Protein AF-A0A2Z7BHN0-F1 (afdb_monomer_lite)

Organism: NCBI:txid472368

Structure (mmCIF, N/CA/C/O backbone):
data_AF-A0A2Z7BHN0-F1
#
_entry.id   AF-A0A2Z7BHN0-F1
#
loop_
_atom_site.group_PDB
_atom_site.id
_atom_site.type_symbol
_atom_site.label_atom_id
_atom_site.label_alt_id
_atom_site.label_comp_id
_atom_site.label_asym_id
_atom_site.label_entity_id
_atom_site.label_seq_id
_atom_site.pdbx_PDB_ins_code
_atom_site.Cartn_x
_atom_site.Cartn_y
_atom_site.Cartn_z
_atom_site.occupancy
_atom_site.B_iso_or_equiv
_atom_site.auth_seq_id
_atom_site.auth_comp_id
_atom_site.auth_asym_id
_atom_site.auth_atom_id
_atom_site.pdbx_PDB_model_num
ATOM 1 N N . MET A 1 1 ? 2.661 36.221 4.920 1.00 38.12 1 MET A N 1
ATOM 2 C CA . MET A 1 1 ? 3.933 36.516 4.234 1.00 38.12 1 MET A CA 1
ATOM 3 C C . MET A 1 1 ? 4.057 35.543 3.078 1.00 38.12 1 MET A C 1
ATOM 5 O O . MET A 1 1 ? 3.886 34.355 3.291 1.00 38.12 1 MET A O 1
ATOM 9 N N . SER A 1 2 ? 4.201 36.115 1.887 1.00 32.19 2 SER A N 1
ATOM 10 C CA . SER A 1 2 ? 4.688 35.585 0.608 1.00 32.19 2 SER A CA 1
ATOM 11 C C . SER A 1 2 ? 4.563 34.087 0.294 1.00 32.19 2 SER A C 1
ATOM 13 O O . SER A 1 2 ? 5.306 33.252 0.796 1.00 32.19 2 SER A O 1
ATOM 15 N N . SER A 1 3 ? 3.674 33.813 -0.662 1.00 35.66 3 SER A N 1
ATOM 16 C CA . SER A 1 3 ? 3.718 32.683 -1.593 1.00 35.66 3 SER A CA 1
ATOM 17 C C . SER A 1 3 ? 4.947 32.784 -2.506 1.00 35.66 3 SER A C 1
ATOM 19 O O . SER A 1 3 ? 5.186 33.866 -3.039 1.00 35.66 3 SER A O 1
ATOM 21 N N . SER A 1 4 ? 5.652 31.676 -2.756 1.00 29.95 4 SER A N 1
ATOM 22 C CA . SER A 1 4 ? 6.150 31.355 -4.103 1.00 29.95 4 SER A CA 1
ATOM 23 C C . SER A 1 4 ? 6.567 29.885 -4.211 1.00 29.95 4 SER A C 1
ATOM 25 O O . SER A 1 4 ? 7.553 29.445 -3.626 1.00 29.95 4 SER A O 1
ATOM 27 N N . THR A 1 5 ? 5.777 29.142 -4.973 1.00 37.66 5 THR A N 1
ATOM 28 C CA . THR A 1 5 ? 6.090 27.867 -5.615 1.00 37.66 5 THR A CA 1
ATOM 29 C C . THR A 1 5 ? 6.934 28.172 -6.856 1.00 37.66 5 THR A C 1
ATOM 31 O O . THR A 1 5 ? 6.463 28.893 -7.731 1.00 37.66 5 THR A O 1
ATOM 34 N N . GLU A 1 6 ? 8.139 27.616 -6.987 1.00 28.92 6 GLU A N 1
ATOM 35 C CA . GLU A 1 6 ? 8.874 27.633 -8.262 1.00 28.92 6 GLU A CA 1
ATOM 36 C C . GLU A 1 6 ? 8.895 26.233 -8.875 1.00 28.92 6 GLU A C 1
ATOM 38 O O . GLU A 1 6 ? 9.796 25.426 -8.674 1.00 28.92 6 GLU A O 1
ATOM 43 N N . SER A 1 7 ? 7.850 25.965 -9.655 1.00 33.00 7 SER A N 1
ATOM 44 C CA . SER A 1 7 ? 7.908 25.077 -10.810 1.00 33.00 7 SER A CA 1
ATOM 45 C C . SER A 1 7 ? 8.122 25.946 -12.049 1.00 33.00 7 SER A C 1
ATOM 47 O O . SER A 1 7 ? 7.249 26.763 -12.344 1.00 33.00 7 SER A O 1
ATOM 49 N N . VAL A 1 8 ? 9.201 25.768 -12.814 1.00 29.67 8 VAL A N 1
ATOM 50 C CA . VAL A 1 8 ? 9.262 26.298 -14.187 1.00 29.67 8 VAL A CA 1
ATOM 51 C C . VAL A 1 8 ? 9.896 25.283 -15.133 1.00 29.67 8 VAL A C 1
ATOM 53 O O . VAL A 1 8 ? 10.987 24.761 -14.931 1.00 29.67 8 VAL A O 1
ATOM 56 N N . VAL A 1 9 ? 9.126 25.027 -16.181 1.00 26.11 9 VAL A N 1
ATOM 57 C CA . VAL A 1 9 ? 9.321 24.149 -17.327 1.00 26.11 9 VAL A CA 1
ATOM 58 C C . VAL A 1 9 ? 9.663 25.028 -18.550 1.00 26.11 9 VAL A C 1
ATOM 60 O O . VAL A 1 9 ? 9.076 26.097 -18.685 1.00 26.11 9 VAL A O 1
ATOM 63 N N . ARG A 1 10 ? 10.491 24.499 -19.475 1.00 25.72 10 ARG A N 1
ATOM 64 C CA . ARG A 1 10 ? 10.715 24.866 -20.911 1.00 25.72 10 ARG A CA 1
ATOM 65 C C . ARG A 1 10 ? 11.697 25.999 -21.316 1.00 25.72 10 ARG A C 1
ATOM 67 O O . ARG A 1 10 ? 11.441 27.173 -21.119 1.00 25.72 10 ARG A O 1
ATOM 74 N N . SER A 1 11 ? 12.716 25.566 -22.080 1.00 27.11 11 SER A N 1
ATOM 75 C CA . SER A 1 11 ? 12.997 25.837 -23.518 1.00 27.11 11 SER A CA 1
ATOM 76 C C . SER A 1 11 ? 13.316 27.252 -24.056 1.00 27.11 11 SER A C 1
ATOM 78 O O . SER A 1 11 ? 12.442 28.103 -24.129 1.00 27.11 11 SER A O 1
ATOM 80 N N . VAL A 1 12 ? 14.525 27.343 -24.648 1.00 29.75 12 VAL A N 1
ATOM 81 C CA . VAL A 1 12 ? 14.964 28.046 -25.888 1.00 29.75 12 VAL A CA 1
ATOM 82 C C . VAL A 1 12 ? 14.657 29.544 -26.044 1.00 29.75 12 VAL A C 1
ATOM 84 O O . VAL A 1 12 ? 13.522 29.915 -26.303 1.00 29.75 12 VAL A O 1
ATOM 87 N N . ALA A 1 13 ? 15.715 30.369 -26.108 1.00 25.83 13 ALA A N 1
ATOM 88 C CA . ALA A 1 13 ? 16.051 31.188 -27.289 1.00 25.83 13 ALA A CA 1
ATOM 89 C C . ALA A 1 13 ? 17.319 32.042 -27.064 1.00 25.83 13 ALA A C 1
ATOM 91 O O . ALA A 1 13 ? 17.380 32.879 -26.172 1.00 25.83 13 ALA A O 1
ATOM 92 N N . ASN A 1 14 ? 18.314 31.794 -27.918 1.00 32.06 14 ASN A N 1
ATOM 93 C CA . ASN A 1 14 ? 19.392 32.661 -28.402 1.00 32.06 14 ASN A CA 1
ATOM 94 C C . ASN A 1 14 ? 19.503 34.094 -27.845 1.00 32.06 14 ASN A C 1
ATOM 96 O O . ASN A 1 14 ? 18.678 34.950 -28.149 1.00 32.06 14 ASN A O 1
ATOM 100 N N . SER A 1 15 ? 20.648 34.397 -27.231 1.00 32.03 15 SER A N 1
ATOM 101 C CA . SER A 1 15 ? 21.276 35.717 -27.343 1.00 32.03 15 SER A CA 1
ATOM 102 C C . SER A 1 15 ? 22.759 35.616 -26.994 1.00 32.03 15 SER A C 1
ATOM 104 O O . SER A 1 15 ? 23.139 35.668 -25.829 1.00 32.03 15 SER A O 1
ATOM 106 N N . ILE A 1 16 ? 23.603 35.442 -28.012 1.00 33.47 16 ILE A N 1
ATOM 107 C CA . ILE A 1 16 ? 24.958 35.994 -27.984 1.00 33.47 16 ILE A CA 1
ATOM 108 C C . ILE A 1 16 ? 25.148 36.709 -29.314 1.00 33.47 16 ILE A C 1
ATOM 110 O O . ILE A 1 16 ? 25.445 36.116 -30.349 1.00 33.47 16 ILE A O 1
ATOM 114 N N . ASP A 1 17 ? 24.912 38.008 -29.224 1.00 29.69 17 ASP A N 1
ATOM 115 C CA . ASP A 1 17 ? 25.406 39.038 -30.111 1.00 29.69 17 ASP A CA 1
ATOM 116 C C . ASP A 1 17 ? 26.915 38.847 -30.347 1.00 29.69 17 ASP A C 1
ATOM 118 O O . ASP A 1 17 ? 27.749 38.994 -29.449 1.00 29.69 17 ASP A O 1
ATOM 122 N N . ARG A 1 18 ? 27.261 38.460 -31.572 1.00 29.59 18 ARG A N 1
ATOM 123 C CA . ARG A 1 18 ? 28.581 38.686 -32.154 1.00 29.59 18 ARG A CA 1
ATOM 124 C C . ARG A 1 18 ? 28.355 39.382 -33.481 1.00 29.59 18 ARG A C 1
ATOM 126 O O . ARG A 1 18 ? 28.145 38.736 -34.502 1.00 29.59 18 ARG A O 1
ATOM 133 N N . THR A 1 19 ? 28.314 40.708 -33.399 1.00 28.50 19 THR A N 1
ATOM 134 C CA . THR A 1 19 ? 28.872 41.651 -34.373 1.00 28.50 19 THR A CA 1
ATOM 135 C C . THR A 1 19 ? 28.949 41.123 -35.806 1.00 28.50 19 THR A C 1
ATOM 137 O O . THR A 1 19 ? 29.882 40.427 -36.207 1.00 28.50 19 THR A O 1
ATOM 140 N N . HIS A 1 20 ? 27.966 41.555 -36.593 1.00 28.97 20 HIS A N 1
ATOM 141 C CA . HIS A 1 20 ? 27.931 41.502 -38.049 1.00 28.97 20 HIS A CA 1
ATOM 142 C C . HIS A 1 20 ? 29.153 42.234 -38.646 1.00 28.97 20 HIS A C 1
ATOM 144 O O . HIS A 1 20 ? 29.091 43.392 -39.049 1.00 28.97 20 HIS A O 1
ATOM 150 N N . GLY A 1 21 ? 30.293 41.551 -38.711 1.00 28.03 21 GLY A N 1
ATOM 151 C CA . GLY A 1 21 ? 31.252 41.756 -39.783 1.00 28.03 21 GLY A CA 1
ATOM 152 C C . GLY A 1 21 ? 30.739 40.954 -40.965 1.00 28.03 21 GLY A C 1
ATOM 153 O O . GLY A 1 21 ? 30.711 39.728 -40.897 1.00 28.03 21 GLY A O 1
ATOM 154 N N . SER A 1 22 ? 30.278 41.633 -42.013 1.00 31.47 22 SER A N 1
ATOM 155 C CA . SER A 1 22 ? 29.963 41.017 -43.302 1.00 31.47 22 SER A CA 1
ATOM 156 C C . SER A 1 22 ? 31.228 40.362 -43.863 1.00 31.47 22 SER A C 1
ATOM 158 O O . SER A 1 22 ? 31.943 40.962 -44.660 1.00 31.47 22 SER A O 1
ATOM 160 N N . LEU A 1 23 ? 31.539 39.143 -43.418 1.00 31.22 23 LEU A N 1
ATOM 161 C CA . LEU A 1 23 ? 32.430 38.257 -44.140 1.00 31.22 23 LEU A CA 1
ATOM 162 C C . LEU A 1 23 ? 31.620 37.753 -45.326 1.00 31.22 23 LEU A C 1
ATOM 164 O O . LEU A 1 23 ? 30.748 36.896 -45.180 1.00 31.22 23 LEU A O 1
ATOM 168 N N . GLU A 1 24 ? 31.891 38.330 -46.493 1.00 28.44 24 GLU A N 1
ATOM 169 C CA . GLU A 1 24 ? 31.570 37.702 -47.765 1.00 28.44 24 GLU A CA 1
ATOM 170 C C . GLU A 1 24 ? 31.947 36.221 -47.675 1.00 28.44 24 GLU A C 1
ATOM 172 O O . GLU A 1 24 ? 33.125 35.861 -47.592 1.00 28.44 24 GLU A O 1
ATOM 177 N N . VAL A 1 25 ? 30.941 35.347 -47.686 1.00 28.86 25 VAL A N 1
ATOM 178 C CA . VAL A 1 25 ? 31.133 33.940 -48.017 1.00 28.86 25 VAL A CA 1
ATOM 179 C C . VAL A 1 25 ? 31.487 33.920 -49.501 1.00 28.86 25 VAL A C 1
ATOM 181 O O . VAL A 1 25 ? 30.641 33.704 -50.362 1.00 28.86 25 VAL A O 1
ATOM 184 N N . LYS A 1 26 ? 32.754 34.200 -49.818 1.00 33.78 26 LYS A N 1
ATOM 185 C CA . LYS A 1 26 ? 33.341 33.719 -51.061 1.00 33.78 26 LYS A CA 1
ATOM 186 C C . LYS A 1 26 ? 33.323 32.206 -50.951 1.00 33.78 26 LYS A C 1
ATOM 188 O O . LYS A 1 26 ? 34.063 31.648 -50.142 1.00 33.78 26 LYS A O 1
ATOM 193 N N . GLU A 1 27 ? 32.443 31.561 -51.716 1.00 33.41 27 GLU A N 1
ATOM 194 C CA . GLU A 1 27 ? 32.496 30.122 -51.964 1.00 33.41 27 GLU A CA 1
ATOM 195 C C . GLU A 1 27 ? 33.965 29.761 -52.268 1.00 33.41 27 GLU A C 1
ATOM 197 O O . GLU A 1 27 ? 34.487 30.186 -53.298 1.00 33.41 27 GLU A O 1
ATOM 202 N N . PRO A 1 28 ? 34.685 29.026 -51.395 1.00 39.25 28 PRO A N 1
ATOM 203 C CA . PRO A 1 28 ? 36.138 28.867 -51.539 1.00 39.25 28 PRO A CA 1
ATOM 204 C C . PRO A 1 28 ? 36.555 28.028 -52.753 1.00 39.25 28 PRO A C 1
ATOM 206 O O . PRO A 1 28 ? 37.741 27.805 -52.983 1.00 39.25 28 PRO A O 1
ATOM 209 N N . TRP A 1 29 ? 35.582 27.506 -53.498 1.00 48.97 29 TRP A N 1
ATOM 210 C CA . TRP A 1 29 ? 35.768 26.378 -54.398 1.00 48.97 29 TRP A CA 1
ATOM 211 C C . TRP A 1 29 ? 35.585 26.730 -55.880 1.00 48.97 29 TRP A C 1
ATOM 213 O O . TRP A 1 29 ? 35.919 25.901 -56.725 1.00 48.97 29 TRP A O 1
ATOM 223 N N . LEU A 1 30 ? 35.135 27.947 -56.220 1.00 43.81 30 LEU A N 1
ATOM 224 C CA . LEU A 1 30 ? 35.025 28.437 -57.602 1.00 43.81 30 LEU A CA 1
ATOM 225 C C . LEU A 1 30 ? 35.310 29.955 -57.669 1.00 43.81 30 LEU A C 1
ATOM 227 O O . LEU A 1 30 ? 34.737 30.699 -56.876 1.00 43.81 30 LEU A O 1
ATOM 231 N N . PRO A 1 31 ? 36.160 30.452 -58.592 1.00 42.06 31 PRO A N 1
ATOM 232 C CA . PRO A 1 31 ? 36.259 31.886 -58.857 1.00 42.06 31 PRO A CA 1
ATOM 233 C C . PRO A 1 31 ? 35.001 32.422 -59.555 1.00 42.06 31 PRO A C 1
ATOM 235 O O . PRO A 1 31 ? 34.240 31.669 -60.167 1.00 42.06 31 PRO A O 1
ATOM 238 N N . ASP A 1 32 ? 34.828 33.740 -59.464 1.00 34.84 32 ASP A N 1
ATOM 239 C CA . ASP A 1 32 ? 33.656 34.490 -59.906 1.00 34.84 32 ASP A CA 1
ATOM 240 C C . ASP A 1 32 ? 33.325 34.273 -61.395 1.00 34.84 32 ASP A C 1
ATOM 242 O O . ASP A 1 32 ? 34.190 34.263 -62.275 1.00 34.84 32 ASP A O 1
ATOM 246 N N . ARG A 1 33 ? 32.030 34.126 -61.689 1.00 42.22 33 ARG A N 1
ATOM 247 C CA . ARG A 1 33 ? 31.482 33.773 -63.014 1.00 42.22 33 ARG A CA 1
ATOM 248 C C . ARG A 1 33 ? 31.728 34.862 -64.072 1.00 42.22 33 ARG A C 1
ATOM 250 O O . ARG A 1 33 ? 31.474 34.637 -65.254 1.00 42.22 33 ARG A O 1
ATOM 257 N N . ALA A 1 34 ? 32.212 36.029 -63.648 1.00 38.53 34 ALA A N 1
ATOM 258 C CA . ALA A 1 34 ? 32.456 37.212 -64.464 1.00 38.53 34 ALA A CA 1
ATOM 259 C C . ALA A 1 34 ? 33.724 37.141 -65.342 1.00 38.53 34 ALA A C 1
ATOM 261 O O . ALA A 1 34 ? 33.806 37.871 -66.328 1.00 38.53 34 ALA A O 1
ATOM 262 N N . GLU A 1 35 ? 34.675 36.238 -65.078 1.00 40.22 35 GLU A N 1
ATOM 263 C CA . GLU A 1 35 ? 35.863 36.069 -65.944 1.00 40.22 35 GLU A CA 1
ATOM 264 C C . GLU A 1 35 ? 35.597 35.204 -67.194 1.00 40.22 35 GLU A C 1
ATOM 266 O O . GLU A 1 35 ? 36.420 35.137 -68.104 1.00 40.22 35 GLU A O 1
ATOM 271 N N . LEU A 1 36 ? 34.421 34.571 -67.289 1.00 45.66 36 LEU A N 1
ATOM 272 C CA . LEU A 1 36 ? 34.048 33.664 -68.386 1.00 45.66 36 LEU A CA 1
ATOM 273 C C . LEU A 1 36 ? 33.384 34.366 -69.586 1.00 45.66 36 LEU A C 1
ATOM 275 O O . LEU A 1 36 ? 33.018 33.708 -70.558 1.00 45.66 36 LEU A O 1
ATOM 279 N N . GLY A 1 37 ? 33.209 35.690 -69.534 1.00 33.91 37 GLY A N 1
ATOM 280 C CA . GLY A 1 37 ? 32.490 36.459 -70.556 1.00 33.91 37 GLY A CA 1
ATOM 281 C C . GLY A 1 37 ? 33.345 37.085 -71.663 1.00 33.91 37 GLY A C 1
ATOM 282 O O . GLY A 1 37 ? 32.780 37.632 -72.605 1.00 33.91 37 GLY A O 1
ATOM 283 N N . SER A 1 38 ? 34.679 37.046 -71.583 1.00 38.84 38 SER A N 1
ATOM 284 C CA . SER A 1 38 ? 35.520 37.812 -72.517 1.00 38.84 38 SER A CA 1
ATOM 285 C C . SER A 1 38 ? 36.806 37.089 -72.909 1.00 38.84 38 SER A C 1
ATOM 287 O O . SER A 1 38 ? 37.909 37.484 -72.551 1.00 38.84 38 SER A O 1
ATOM 289 N N . SER A 1 39 ? 36.669 36.012 -73.680 1.00 34.47 39 SER A N 1
ATOM 290 C CA . SER A 1 39 ? 37.712 35.600 -74.621 1.00 34.47 39 SER A CA 1
ATOM 291 C C . SER A 1 39 ? 37.094 34.707 -75.688 1.00 34.47 39 SER A C 1
ATOM 293 O O . SER A 1 39 ? 36.966 33.493 -75.544 1.00 34.47 39 SER A O 1
ATOM 295 N N . ARG A 1 40 ? 36.666 35.337 -76.783 1.00 39.03 40 ARG A N 1
ATOM 296 C CA . ARG A 1 40 ? 36.336 34.657 -78.033 1.00 39.03 40 ARG A CA 1
ATOM 297 C C . ARG A 1 40 ? 37.656 34.216 -78.664 1.00 39.03 40 ARG A C 1
ATOM 299 O O . ARG A 1 40 ? 38.184 34.884 -79.544 1.00 39.03 40 ARG A O 1
ATOM 306 N N . ALA A 1 41 ? 38.221 33.132 -78.150 1.00 31.61 41 ALA A N 1
ATOM 307 C CA . ALA A 1 41 ? 39.463 32.571 -78.642 1.00 31.61 41 ALA A CA 1
ATOM 308 C C . ALA A 1 41 ? 39.246 31.074 -78.902 1.00 31.61 41 ALA A C 1
ATOM 310 O O . ALA A 1 41 ? 39.048 30.284 -77.981 1.00 31.61 41 ALA A O 1
ATOM 311 N N . HIS A 1 42 ? 39.230 30.717 -80.187 1.00 35.88 42 HIS A N 1
ATOM 312 C CA . HIS A 1 42 ? 39.144 29.354 -80.705 1.00 35.88 42 HIS A CA 1
ATOM 313 C C . HIS A 1 42 ? 40.384 28.554 -80.281 1.00 35.88 42 HIS A C 1
ATOM 315 O O . HIS A 1 42 ? 41.374 28.534 -81.003 1.00 35.88 42 HIS A O 1
ATOM 321 N N . TRP A 1 43 ? 40.366 27.924 -79.107 1.00 35.66 43 TRP A N 1
ATOM 322 C CA . TRP A 1 43 ? 41.500 27.121 -78.642 1.00 35.66 43 TRP A CA 1
ATOM 323 C C . TRP A 1 43 ? 41.038 25.841 -77.958 1.00 35.66 43 TRP A C 1
ATOM 325 O O . TRP A 1 43 ? 40.976 25.762 -76.737 1.00 35.66 43 TRP A O 1
ATOM 335 N N . TYR A 1 44 ? 40.725 24.842 -78.780 1.00 38.25 44 TYR A N 1
ATOM 336 C CA . TYR A 1 44 ? 41.131 23.441 -78.632 1.00 38.25 44 TYR A CA 1
ATOM 337 C C . TYR A 1 44 ? 40.790 22.749 -79.961 1.00 38.25 44 TYR A C 1
ATOM 339 O O . TYR A 1 44 ? 39.716 22.994 -80.505 1.00 38.25 44 TYR A O 1
ATOM 347 N N . GLU A 1 45 ? 41.703 21.942 -80.514 1.00 41.00 45 GLU A N 1
ATOM 348 C CA . GLU A 1 45 ? 41.410 21.105 -81.689 1.00 41.00 45 GLU A CA 1
ATOM 349 C C . GLU A 1 45 ? 40.103 20.337 -81.442 1.00 41.00 45 GLU A C 1
ATOM 351 O O . GLU A 1 45 ? 39.958 19.717 -80.384 1.00 41.00 45 GLU A O 1
ATOM 356 N N . GLU A 1 46 ? 39.171 20.378 -82.400 1.00 44.38 46 GLU A N 1
ATOM 357 C CA . GLU A 1 46 ? 37.982 19.520 -82.462 1.00 44.38 46 GLU A CA 1
ATOM 358 C C . GLU A 1 46 ? 38.416 18.049 -82.492 1.00 44.38 46 GLU A C 1
ATOM 360 O O . GLU A 1 46 ? 38.496 17.403 -83.535 1.00 44.38 46 GLU A O 1
ATOM 365 N N . LYS A 1 47 ? 38.768 17.498 -81.331 1.00 46.62 47 LYS A N 1
ATOM 366 C CA . LYS A 1 47 ? 39.053 16.075 -81.185 1.00 46.62 47 LYS A CA 1
ATOM 367 C C . LYS A 1 47 ? 37.732 15.378 -80.954 1.00 46.62 47 LYS A C 1
ATOM 369 O O . LYS A 1 47 ? 37.290 15.209 -79.820 1.00 46.62 47 LYS A O 1
ATOM 374 N N . TYR A 1 48 ? 37.101 15.009 -82.061 1.00 53.19 48 TYR A N 1
ATOM 375 C CA . TYR A 1 48 ? 35.975 14.092 -82.064 1.00 53.19 48 TYR A CA 1
ATOM 376 C C . TYR A 1 48 ? 36.348 12.781 -81.367 1.00 53.19 48 TYR A C 1
ATOM 378 O O . TYR A 1 48 ? 37.517 12.388 -81.301 1.00 53.19 48 TYR A O 1
ATOM 386 N N . SER A 1 49 ? 35.338 12.097 -80.833 1.00 61.25 49 SER A N 1
ATOM 387 C CA . SER A 1 49 ? 35.507 10.736 -80.340 1.00 61.25 49 SER A CA 1
ATOM 388 C C . SER A 1 49 ? 36.093 9.864 -81.455 1.00 61.25 49 SER A C 1
ATOM 390 O O . SER A 1 49 ? 35.488 9.723 -82.513 1.00 61.25 49 SER A O 1
ATOM 392 N N . ASN A 1 50 ? 37.252 9.246 -81.216 1.00 67.50 50 ASN A N 1
ATOM 393 C CA . ASN A 1 50 ? 37.834 8.261 -82.140 1.00 67.50 50 ASN A CA 1
ATOM 394 C C . ASN A 1 50 ? 37.130 6.890 -82.056 1.00 67.50 50 ASN A C 1
ATOM 396 O O . ASN A 1 50 ? 37.599 5.919 -82.652 1.00 67.50 50 ASN A O 1
ATOM 400 N N . LEU A 1 51 ? 36.051 6.797 -81.273 1.00 74.75 51 LEU A N 1
ATOM 401 C CA . LEU A 1 51 ? 35.336 5.558 -80.993 1.00 74.75 51 LEU A CA 1
ATOM 402 C C . LEU A 1 51 ? 34.363 5.229 -82.113 1.00 74.75 51 LEU A C 1
ATOM 404 O O . LEU A 1 51 ? 33.629 6.089 -82.601 1.00 74.75 51 LEU A O 1
ATOM 408 N N . ARG A 1 52 ? 34.341 3.958 -82.493 1.00 77.44 52 ARG A N 1
ATOM 409 C CA . ARG A 1 52 ? 33.422 3.408 -83.486 1.00 77.44 52 ARG A CA 1
ATOM 410 C C . ARG A 1 52 ? 32.229 2.784 -82.779 1.00 77.44 52 ARG A C 1
ATOM 412 O O . ARG A 1 52 ? 32.334 2.328 -81.644 1.00 77.44 52 ARG A O 1
ATOM 419 N N . SER A 1 53 ? 31.099 2.662 -83.474 1.00 76.44 53 SER A N 1
ATOM 420 C CA . SER A 1 53 ? 29.920 1.960 -82.940 1.00 76.44 53 SER A CA 1
ATOM 421 C C . SER A 1 53 ? 30.220 0.506 -82.540 1.00 76.44 53 SER A C 1
ATOM 423 O O . SER A 1 53 ? 29.560 -0.028 -81.656 1.00 76.44 53 SER A O 1
ATOM 425 N N . SER A 1 54 ? 31.247 -0.119 -83.132 1.00 78.31 54 SER A N 1
ATOM 426 C CA . SER A 1 54 ? 31.751 -1.443 -82.737 1.00 78.31 54 SER A CA 1
ATOM 427 C C . SER A 1 54 ? 32.325 -1.491 -81.317 1.00 78.31 54 SER A C 1
ATOM 429 O O . SER A 1 54 ? 32.318 -2.550 -80.696 1.00 78.31 54 SER A O 1
ATOM 431 N N . ASP A 1 55 ? 32.791 -0.360 -80.783 1.00 81.62 55 ASP A N 1
ATOM 432 C CA . ASP A 1 55 ? 33.452 -0.287 -79.476 1.00 81.62 55 ASP A CA 1
ATOM 433 C C . ASP A 1 55 ? 32.434 -0.249 -78.323 1.00 81.62 55 ASP A C 1
ATOM 435 O O . ASP A 1 55 ? 32.790 -0.437 -77.161 1.00 81.62 55 ASP A O 1
ATOM 439 N N . ILE A 1 56 ? 31.145 -0.058 -78.633 1.00 81.50 56 ILE A N 1
ATOM 440 C CA . ILE A 1 56 ? 30.059 0.033 -77.649 1.00 81.50 56 ILE A CA 1
ATOM 441 C C . ILE A 1 56 ? 29.925 -1.264 -76.843 1.00 81.50 56 ILE A C 1
ATOM 443 O O . ILE A 1 56 ? 29.771 -1.209 -75.623 1.00 81.50 56 ILE A O 1
ATOM 447 N N . CYS A 1 57 ? 30.023 -2.430 -77.492 1.00 78.88 57 CYS A N 1
ATOM 448 C CA . CYS A 1 57 ? 29.975 -3.722 -76.801 1.00 78.88 57 CYS A CA 1
ATOM 449 C C . CYS A 1 57 ? 31.123 -3.864 -75.791 1.00 78.88 57 CYS A C 1
ATOM 451 O O . CYS A 1 57 ? 30.892 -4.250 -74.649 1.00 78.88 57 CYS A O 1
ATOM 453 N N . PHE A 1 58 ? 32.334 -3.463 -76.183 1.00 82.00 58 PHE A N 1
ATOM 454 C CA . PHE A 1 58 ? 33.515 -3.497 -75.321 1.00 82.00 58 PHE A CA 1
ATOM 455 C C . PHE A 1 58 ? 33.406 -2.523 -74.136 1.00 82.00 58 PHE A C 1
ATOM 457 O O . PHE A 1 58 ? 33.756 -2.865 -73.007 1.00 82.00 58 PHE A O 1
ATOM 464 N N . ILE A 1 59 ? 32.879 -1.316 -74.364 1.00 82.38 59 ILE A N 1
ATOM 465 C CA . ILE A 1 59 ? 32.643 -0.319 -73.308 1.00 82.38 59 ILE A CA 1
ATOM 466 C C . ILE A 1 59 ? 31.633 -0.844 -72.283 1.00 82.38 59 ILE A C 1
ATOM 468 O O . ILE A 1 59 ? 31.851 -0.695 -71.078 1.00 82.38 59 ILE A O 1
ATOM 472 N N . LYS A 1 60 ? 30.552 -1.481 -72.754 1.00 82.75 60 LYS A N 1
ATOM 473 C CA . LYS A 1 60 ? 29.526 -2.058 -71.881 1.00 82.75 60 LYS A CA 1
ATOM 474 C C . LYS A 1 60 ? 30.091 -3.154 -70.982 1.00 82.75 60 LYS A C 1
ATOM 476 O O . LYS A 1 60 ? 29.890 -3.110 -69.770 1.00 82.75 60 LYS A O 1
ATOM 481 N N . GLU A 1 61 ? 30.853 -4.079 -71.559 1.00 82.31 61 GLU A N 1
ATOM 482 C CA . GLU A 1 61 ? 31.505 -5.163 -70.820 1.00 82.31 61 GLU A CA 1
ATOM 483 C C . GLU A 1 61 ? 32.486 -4.620 -69.768 1.00 82.31 61 GLU A C 1
ATOM 485 O O . GLU A 1 61 ? 32.410 -4.976 -68.592 1.00 82.31 61 GLU A O 1
ATOM 490 N N . LYS A 1 62 ? 33.354 -3.679 -70.157 1.00 81.00 62 LYS A N 1
ATOM 491 C CA . LYS A 1 62 ? 34.398 -3.128 -69.281 1.00 81.00 62 LYS A CA 1
ATOM 492 C C . LYS A 1 62 ? 33.852 -2.292 -68.121 1.00 81.00 62 LYS A C 1
ATOM 494 O O . LYS A 1 62 ? 34.433 -2.292 -67.041 1.00 81.00 62 LYS A O 1
ATOM 499 N N . GLY A 1 63 ? 32.748 -1.577 -68.333 1.00 77.25 63 GLY A N 1
ATOM 500 C CA . GLY A 1 63 ? 32.099 -0.766 -67.300 1.00 77.25 63 GLY A CA 1
ATOM 501 C C . GLY A 1 63 ? 31.131 -1.530 -66.394 1.00 77.25 63 GLY A C 1
ATOM 502 O O . GLY A 1 63 ? 30.490 -0.903 -65.548 1.00 77.25 63 GLY A O 1
ATOM 503 N N . GLY A 1 64 ? 30.972 -2.848 -66.580 1.00 80.62 64 GLY A N 1
ATOM 504 C CA . GLY A 1 64 ? 29.949 -3.638 -65.883 1.00 80.62 64 GLY A CA 1
ATOM 505 C C . GLY A 1 64 ? 28.517 -3.230 -66.253 1.00 80.62 64 GLY A C 1
ATOM 506 O O . GLY A 1 64 ? 27.576 -3.460 -65.494 1.00 80.62 64 GLY A O 1
ATOM 507 N N . MET A 1 65 ? 28.338 -2.587 -67.409 1.00 82.56 65 MET A N 1
ATOM 508 C CA . MET A 1 65 ? 27.044 -2.122 -67.892 1.00 82.56 65 MET A CA 1
ATOM 509 C C . MET A 1 65 ? 26.324 -3.290 -68.567 1.00 82.56 65 MET A C 1
ATOM 511 O O . MET A 1 65 ? 26.486 -3.543 -69.759 1.00 82.56 65 MET A O 1
ATOM 515 N N . PHE A 1 66 ? 25.512 -4.010 -67.799 1.00 66.50 66 PHE A N 1
ATOM 516 C CA . PHE A 1 66 ? 24.580 -5.003 -68.342 1.00 66.50 66 PHE A CA 1
ATOM 517 C C . PHE A 1 66 ? 23.533 -4.333 -69.260 1.00 66.50 66 PHE A C 1
ATOM 519 O O . PHE A 1 66 ? 23.443 -3.104 -69.298 1.00 66.50 66 PHE A O 1
ATOM 526 N N . ASP A 1 67 ? 22.685 -5.113 -69.943 1.00 68.75 67 ASP A N 1
ATOM 527 C CA . ASP A 1 67 ? 21.691 -4.668 -70.953 1.00 68.75 67 ASP A CA 1
ATOM 528 C C . ASP A 1 67 ? 20.714 -3.549 -70.518 1.00 68.75 67 ASP A C 1
ATOM 530 O O . ASP A 1 67 ? 19.918 -3.057 -71.313 1.00 68.75 67 ASP A O 1
ATOM 534 N N . LYS A 1 68 ? 20.778 -3.125 -69.254 1.00 73.25 68 LYS A N 1
ATOM 535 C CA . LYS A 1 68 ? 19.978 -2.071 -68.625 1.00 73.25 68 LYS A CA 1
ATOM 536 C C . LYS A 1 68 ? 20.477 -0.648 -68.898 1.00 73.25 68 LYS A C 1
ATOM 538 O O . LYS A 1 68 ? 19.750 0.292 -68.593 1.00 73.25 68 LYS A O 1
ATOM 543 N N . PHE A 1 69 ? 21.695 -0.473 -69.417 1.00 77.62 69 PHE A N 1
ATOM 544 C CA . PHE A 1 69 ? 22.264 0.848 -69.703 1.00 77.62 69 PHE A CA 1
ATOM 545 C C . PHE A 1 69 ? 22.460 1.065 -71.207 1.00 77.62 69 PHE A C 1
ATOM 547 O O . PHE A 1 69 ? 23.034 0.231 -71.919 1.00 77.62 69 PHE A O 1
ATOM 554 N N . GLU A 1 70 ? 22.000 2.217 -71.690 1.00 80.88 70 GLU A N 1
ATOM 555 C CA . GLU A 1 70 ? 22.255 2.686 -73.047 1.00 80.88 70 GLU A CA 1
ATOM 556 C C . GLU A 1 70 ? 23.580 3.455 -73.083 1.00 80.88 70 GLU A C 1
ATOM 558 O O . GLU A 1 70 ? 23.803 4.372 -72.293 1.00 80.88 70 GLU A O 1
ATOM 563 N N . VAL A 1 71 ? 24.476 3.056 -73.987 1.00 80.62 71 VAL A N 1
ATOM 564 C CA . VAL A 1 71 ? 25.761 3.728 -74.205 1.00 80.62 71 VAL A CA 1
ATOM 565 C C . VAL A 1 71 ? 25.681 4.429 -75.549 1.00 80.62 71 VAL A C 1
ATOM 567 O O . VAL A 1 71 ? 25.594 3.772 -76.585 1.00 80.62 71 VAL A O 1
ATOM 570 N N . VAL A 1 72 ? 25.715 5.757 -75.509 1.00 80.94 72 VAL A N 1
ATOM 571 C CA . VAL A 1 72 ? 25.659 6.627 -76.686 1.00 80.94 72 VAL A CA 1
ATOM 572 C C . VAL A 1 72 ? 27.027 7.273 -76.871 1.00 80.94 72 VAL A C 1
ATOM 574 O O . VAL A 1 72 ? 27.618 7.781 -75.916 1.00 80.94 72 VAL A O 1
ATOM 577 N N . LEU A 1 73 ? 27.557 7.217 -78.094 1.00 79.94 73 LEU A N 1
ATOM 578 C CA . LEU A 1 73 ? 28.799 7.906 -78.434 1.00 79.94 73 LEU A CA 1
ATOM 579 C C . LEU A 1 73 ? 28.502 9.396 -78.648 1.00 79.94 73 LEU A C 1
ATOM 581 O O . LEU A 1 73 ? 27.546 9.702 -79.362 1.00 79.94 73 LEU A O 1
ATOM 585 N N . PRO A 1 74 ? 29.298 10.307 -78.061 1.00 76.12 74 PRO A N 1
ATOM 586 C CA . PRO A 1 74 ? 29.010 11.730 -78.137 1.00 76.12 74 PRO A CA 1
ATOM 587 C C . PRO A 1 74 ? 29.131 12.249 -79.570 1.00 76.12 74 PRO A C 1
ATOM 589 O O . PRO A 1 74 ? 30.064 11.891 -80.298 1.00 76.12 74 PRO A O 1
ATOM 592 N N . GLY A 1 75 ? 28.193 13.113 -79.954 1.00 69.56 75 GLY A N 1
ATOM 593 C CA . GLY A 1 75 ? 28.200 13.799 -81.244 1.00 69.56 75 GLY A CA 1
ATOM 594 C C . GLY A 1 75 ? 29.288 14.885 -81.365 1.00 69.56 75 GLY A C 1
ATOM 595 O O . GLY A 1 75 ? 29.899 15.270 -80.367 1.00 69.56 75 GLY A O 1
ATOM 596 N N . PRO A 1 76 ? 29.514 15.435 -82.576 1.00 65.44 76 PRO A N 1
ATOM 597 C CA . PRO A 1 76 ? 30.513 16.479 -82.850 1.00 65.44 76 PRO A CA 1
ATOM 598 C C . PRO A 1 76 ? 30.447 17.710 -81.932 1.00 65.44 76 PRO A C 1
ATOM 600 O O . PRO A 1 76 ? 31.474 18.259 -81.528 1.00 65.44 76 PRO A O 1
ATOM 603 N N . GLU A 1 77 ? 29.233 18.108 -81.555 1.00 65.31 77 GLU A N 1
ATOM 604 C CA . GLU A 1 77 ? 28.958 19.288 -80.726 1.00 65.31 77 GLU A CA 1
ATOM 605 C C . GLU A 1 77 ? 28.772 18.962 -79.241 1.00 65.31 77 GLU A C 1
ATOM 607 O O . GLU A 1 77 ? 28.691 19.856 -78.398 1.00 65.31 77 GLU A O 1
ATOM 612 N N . GLU A 1 78 ? 28.732 17.679 -78.886 1.00 71.19 78 GLU A N 1
ATOM 613 C CA . GLU A 1 78 ? 28.535 17.254 -77.508 1.00 71.19 78 GLU A CA 1
ATOM 614 C C . GLU A 1 78 ? 29.861 17.298 -76.744 1.00 71.19 78 GLU A C 1
ATOM 616 O O . GLU A 1 78 ? 30.946 17.048 -77.282 1.00 71.19 78 GLU A O 1
ATOM 621 N N . ARG A 1 79 ? 29.798 17.670 -75.464 1.00 73.19 79 ARG A N 1
ATOM 622 C CA . ARG A 1 79 ? 30.980 17.813 -74.607 1.00 73.19 79 ARG A CA 1
ATOM 623 C C . ARG A 1 79 ? 30.803 16.997 -73.341 1.00 73.19 79 ARG A C 1
ATOM 625 O O . ARG A 1 79 ? 29.765 17.051 -72.691 1.00 73.19 79 ARG A O 1
ATOM 632 N N . ALA A 1 80 ? 31.859 16.297 -72.933 1.00 71.25 80 ALA A N 1
ATOM 633 C CA . ALA A 1 80 ? 31.815 15.416 -71.769 1.00 71.25 80 ALA A CA 1
ATOM 634 C C . ALA A 1 80 ? 31.462 16.147 -70.459 1.00 71.25 80 ALA A C 1
ATOM 636 O O . ALA A 1 80 ? 30.938 15.523 -69.544 1.00 71.25 80 ALA A O 1
ATOM 637 N N . HIS A 1 81 ? 31.731 17.445 -70.331 1.00 65.94 81 HIS A N 1
ATOM 638 C CA . HIS A 1 81 ? 31.415 18.214 -69.124 1.00 65.94 81 HIS A CA 1
ATOM 639 C C . HIS A 1 81 ? 29.976 18.786 -69.110 1.00 65.94 81 HIS A C 1
ATOM 641 O O . HIS A 1 81 ? 29.542 19.272 -68.070 1.00 65.94 81 HIS A O 1
ATOM 647 N N . HIS A 1 82 ? 29.221 18.671 -70.213 1.00 68.31 82 HIS A N 1
ATOM 648 C CA . HIS A 1 82 ? 27.801 19.036 -70.320 1.00 68.31 82 HIS A CA 1
ATOM 649 C C . HIS A 1 82 ? 26.989 17.832 -70.825 1.00 68.31 82 HIS A C 1
ATOM 651 O O . HIS A 1 82 ? 26.673 17.759 -72.014 1.00 68.31 82 HIS A O 1
ATOM 657 N N . PRO A 1 83 ? 26.690 16.851 -69.954 1.00 70.81 83 PRO A N 1
ATOM 658 C CA . PRO A 1 83 ? 25.929 15.685 -70.371 1.00 70.81 83 PRO A CA 1
ATOM 659 C C . PRO A 1 83 ? 24.503 16.072 -70.808 1.00 70.81 83 PRO A C 1
ATOM 661 O O . PRO A 1 83 ? 23.891 16.947 -70.183 1.00 70.81 83 PRO A O 1
ATOM 664 N N . PRO A 1 84 ? 23.942 15.400 -71.830 1.00 72.88 84 PRO A N 1
ATOM 665 C CA . PRO A 1 84 ? 22.521 15.483 -72.142 1.00 72.88 84 PRO A CA 1
ATOM 666 C C . PRO A 1 84 ? 21.662 15.111 -70.929 1.00 72.88 84 PRO A C 1
ATOM 668 O O . PRO A 1 84 ? 22.068 14.323 -70.070 1.00 72.88 84 PRO A O 1
ATOM 671 N N . TRP A 1 85 ? 20.454 15.668 -70.852 1.00 65.94 85 TRP A N 1
ATOM 672 C CA . TRP A 1 85 ? 19.566 15.430 -69.717 1.00 65.94 85 TRP A CA 1
ATOM 673 C C . TRP A 1 85 ? 19.278 13.930 -69.541 1.00 65.94 85 TRP A C 1
ATOM 675 O O . TRP A 1 85 ? 18.819 13.271 -70.470 1.00 65.94 85 TRP A O 1
ATOM 685 N N . GLY A 1 86 ? 19.557 13.390 -68.350 1.00 71.25 86 GLY A N 1
ATOM 686 C CA . GLY A 1 86 ? 19.394 11.963 -68.038 1.00 71.25 86 GLY A CA 1
ATOM 687 C C . GLY A 1 86 ? 20.605 11.074 -68.355 1.00 71.25 86 GLY A C 1
ATOM 688 O O . GLY A 1 86 ? 20.601 9.906 -67.969 1.00 71.25 86 GLY A O 1
ATOM 689 N N . PHE A 1 87 ? 21.661 11.609 -68.977 1.00 75.56 87 PHE A N 1
ATOM 690 C CA . PHE A 1 87 ? 22.877 10.863 -69.306 1.00 75.56 87 PHE A CA 1
ATOM 691 C C . PHE A 1 87 ? 24.026 11.175 -68.341 1.00 75.56 87 PHE A C 1
ATOM 693 O O . PHE A 1 87 ? 24.149 12.277 -67.813 1.00 75.56 87 PHE A O 1
ATOM 700 N N . HIS A 1 88 ? 24.896 10.187 -68.126 1.00 76.12 88 HIS A N 1
ATOM 701 C CA . HIS A 1 88 ? 26.181 10.378 -67.456 1.00 76.12 88 HIS A CA 1
ATOM 702 C C . HIS A 1 88 ? 27.289 10.219 -68.490 1.00 76.12 88 HIS A C 1
ATOM 704 O O . HIS A 1 88 ? 27.317 9.243 -69.235 1.00 76.12 88 HIS A O 1
ATOM 710 N N . THR A 1 89 ? 28.213 11.168 -68.523 1.00 78.81 89 THR A N 1
ATOM 711 C CA . THR A 1 89 ? 29.378 11.141 -69.403 1.00 78.81 89 THR A CA 1
ATOM 712 C C . THR A 1 89 ? 30.595 10.631 -68.640 1.00 78.81 89 THR A C 1
ATOM 714 O O . THR A 1 89 ? 30.804 10.958 -67.471 1.00 78.81 89 THR A O 1
ATOM 717 N N . PHE A 1 90 ? 31.418 9.831 -69.309 1.00 79.31 90 PHE A N 1
ATOM 718 C CA . PHE A 1 90 ? 32.678 9.321 -68.779 1.00 79.31 90 PHE A CA 1
ATOM 719 C C . PHE A 1 90 ? 33.669 9.117 -69.925 1.00 79.31 90 PHE A C 1
ATOM 721 O O . PHE A 1 90 ? 33.292 8.958 -71.085 1.00 79.31 90 PHE A O 1
ATOM 728 N N . TYR A 1 91 ? 34.952 9.127 -69.594 1.00 80.44 91 TYR A N 1
ATOM 729 C CA . TYR A 1 91 ? 36.025 8.787 -70.519 1.00 80.44 91 TYR A CA 1
ATOM 730 C C . TYR A 1 91 ? 36.382 7.302 -70.382 1.00 80.44 91 TYR A C 1
ATOM 732 O O . TYR A 1 91 ? 36.309 6.741 -69.290 1.00 80.44 91 TYR A O 1
ATOM 740 N N . ILE A 1 92 ? 36.828 6.656 -71.466 1.00 79.19 92 ILE A N 1
ATOM 741 C CA . ILE A 1 92 ? 37.222 5.231 -71.431 1.00 79.19 92 ILE A CA 1
ATOM 742 C C . ILE A 1 92 ? 38.294 4.964 -70.373 1.00 79.19 92 ILE A C 1
ATOM 744 O O . ILE A 1 92 ? 38.211 3.968 -69.663 1.00 79.19 92 ILE A O 1
ATOM 748 N N . ASN A 1 93 ? 39.250 5.881 -70.209 1.00 77.88 93 ASN A N 1
ATOM 749 C CA . ASN A 1 93 ? 40.297 5.782 -69.191 1.00 77.88 93 ASN A CA 1
ATOM 750 C C . ASN A 1 93 ? 39.749 5.703 -67.748 1.00 77.88 93 ASN A C 1
ATOM 752 O O . ASN A 1 93 ? 40.421 5.163 -66.877 1.00 77.88 93 ASN A O 1
ATOM 756 N N . GLN A 1 94 ? 38.538 6.200 -67.476 1.00 79.19 94 GLN A N 1
ATOM 757 C CA . GLN A 1 94 ? 37.900 6.092 -66.162 1.00 79.19 94 GLN A CA 1
ATOM 758 C C . GLN A 1 94 ? 37.374 4.671 -65.925 1.00 79.19 94 GLN A C 1
ATOM 760 O O . GLN A 1 94 ? 37.485 4.172 -64.807 1.00 79.19 94 GLN A O 1
ATOM 765 N N . LEU A 1 95 ? 36.892 3.985 -66.972 1.00 78.69 95 LEU A N 1
ATOM 766 C CA . LEU A 1 95 ? 36.533 2.562 -66.896 1.00 78.69 95 LEU A CA 1
ATOM 767 C C . LEU A 1 95 ? 37.762 1.691 -66.613 1.00 78.69 95 LEU A C 1
ATOM 769 O O . LEU A 1 95 ? 37.685 0.742 -65.841 1.00 78.69 95 LEU A O 1
ATOM 773 N N . GLU A 1 96 ? 38.919 2.036 -67.190 1.00 75.75 96 GLU A N 1
ATOM 774 C CA . GLU A 1 96 ? 40.182 1.334 -66.898 1.00 75.75 96 GLU A CA 1
ATOM 775 C C . GLU A 1 96 ? 40.617 1.519 -65.441 1.00 75.75 96 GLU A C 1
ATOM 777 O O . GLU A 1 96 ? 41.180 0.607 -64.843 1.00 75.75 96 GLU A O 1
ATOM 782 N N . MET A 1 97 ? 40.280 2.664 -64.843 1.00 72.25 97 MET A N 1
ATOM 783 C CA . MET A 1 97 ? 40.566 2.989 -63.443 1.00 72.25 97 MET A CA 1
ATOM 784 C C . MET A 1 97 ? 39.430 2.601 -62.487 1.00 72.25 97 MET A C 1
ATOM 786 O O . MET A 1 97 ? 39.224 3.236 -61.451 1.00 72.25 97 MET A O 1
ATOM 790 N N . SER A 1 98 ? 38.745 1.496 -62.800 1.00 71.56 98 SER A N 1
ATOM 791 C CA . SER A 1 98 ? 37.753 0.828 -61.943 1.00 71.56 98 SER A CA 1
ATOM 792 C C . SER A 1 98 ? 36.420 1.562 -61.757 1.00 71.56 98 SER A C 1
ATOM 794 O O . SER A 1 98 ? 35.681 1.249 -60.824 1.00 71.56 98 SER A O 1
ATOM 796 N N . LEU A 1 99 ? 36.065 2.507 -62.631 1.00 79.62 99 LEU A N 1
ATOM 797 C CA . LEU A 1 99 ? 34.703 3.039 -62.658 1.00 79.62 99 LEU A CA 1
ATOM 798 C C . LEU A 1 99 ? 33.720 1.940 -63.094 1.00 79.62 99 LEU A C 1
ATOM 800 O O . LEU A 1 99 ? 33.759 1.489 -64.236 1.00 79.62 99 LEU A O 1
ATOM 804 N N . GLN A 1 100 ? 32.829 1.539 -62.187 1.00 78.94 100 GLN A N 1
ATOM 805 C CA . GLN A 1 100 ? 31.791 0.534 -62.436 1.00 78.94 100 GLN A CA 1
ATOM 806 C C . GLN A 1 100 ? 30.394 1.155 -62.390 1.00 78.94 100 GLN A C 1
ATOM 808 O O . GLN A 1 100 ? 30.150 2.110 -61.645 1.00 78.94 100 GLN A O 1
ATOM 813 N N . PHE A 1 101 ? 29.475 0.585 -63.172 1.00 79.56 101 PHE A N 1
ATOM 814 C CA . PHE A 1 101 ? 28.071 0.982 -63.213 1.00 79.56 101 PHE A CA 1
ATOM 815 C C . PHE A 1 101 ? 27.170 -0.101 -62.592 1.00 79.56 101 PHE A C 1
ATOM 817 O O . PHE A 1 101 ? 27.392 -1.285 -62.838 1.00 79.56 101 PHE A O 1
ATOM 824 N N . PRO A 1 102 ? 26.141 0.266 -61.800 1.00 77.06 102 PRO A N 1
ATOM 825 C CA . PRO A 1 102 ? 25.683 1.625 -61.492 1.00 77.06 102 PRO A CA 1
ATOM 826 C C . PRO A 1 102 ? 26.683 2.420 -60.639 1.00 77.06 102 PRO A C 1
ATOM 828 O O . PRO A 1 102 ? 27.280 1.876 -59.713 1.00 77.06 102 PRO A O 1
ATOM 831 N N . LEU A 1 103 ? 26.843 3.714 -60.950 1.00 76.75 103 LEU A N 1
ATOM 832 C CA . LEU A 1 103 ? 27.761 4.606 -60.238 1.00 76.75 103 LEU A CA 1
ATOM 833 C C . LEU A 1 103 ? 27.483 4.536 -58.721 1.00 76.75 103 LEU A C 1
ATOM 835 O O . LEU A 1 103 ? 26.340 4.785 -58.316 1.00 76.75 103 LEU A O 1
ATOM 839 N N . PRO A 1 104 ? 28.481 4.216 -57.870 1.00 82.31 104 PRO A N 1
ATOM 840 C CA . PRO A 1 104 ? 28.268 4.111 -56.433 1.00 82.31 104 PRO A CA 1
ATOM 841 C C . PRO A 1 104 ? 27.613 5.374 -55.867 1.00 82.31 104 PRO A C 1
ATOM 843 O O . PRO A 1 104 ? 28.062 6.492 -56.130 1.00 82.31 104 PRO A O 1
ATOM 846 N N . ARG A 1 105 ? 26.550 5.198 -55.067 1.00 80.38 105 ARG A N 1
ATOM 847 C CA . ARG A 1 105 ? 25.691 6.300 -54.586 1.00 80.38 105 ARG A CA 1
ATOM 848 C C . ARG A 1 105 ? 26.475 7.424 -53.908 1.00 80.38 105 ARG A C 1
ATOM 850 O O . ARG A 1 105 ? 26.148 8.588 -54.100 1.00 80.38 105 ARG A O 1
ATOM 857 N N . PHE A 1 106 ? 27.521 7.085 -53.156 1.00 78.94 106 PHE A N 1
ATOM 858 C CA . PHE A 1 106 ? 28.354 8.077 -52.476 1.00 78.94 106 PHE A CA 1
ATOM 859 C C . PHE A 1 106 ? 29.204 8.908 -53.454 1.00 78.94 106 PHE A C 1
ATOM 861 O O . PHE A 1 106 ? 29.380 10.101 -53.231 1.00 78.94 106 PHE A O 1
ATOM 868 N N . ILE A 1 107 ? 29.675 8.318 -54.562 1.00 80.50 107 ILE A N 1
ATOM 869 C CA . ILE A 1 107 ? 30.412 9.033 -55.618 1.00 80.50 107 ILE A CA 1
ATOM 870 C C . ILE A 1 107 ? 29.462 9.979 -56.354 1.00 80.50 107 ILE A C 1
ATOM 872 O O . ILE A 1 107 ? 29.801 11.141 -56.571 1.00 80.50 107 ILE A O 1
ATOM 876 N N . ALA A 1 108 ? 28.255 9.508 -56.683 1.00 80.69 108 ALA A N 1
ATOM 877 C CA . ALA A 1 108 ? 27.220 10.328 -57.308 1.00 80.69 108 ALA A CA 1
ATOM 878 C C . ALA A 1 108 ? 26.820 11.518 -56.415 1.00 80.69 108 ALA A C 1
ATOM 880 O O . ALA A 1 108 ? 26.811 12.657 -56.878 1.00 80.69 108 ALA A O 1
ATOM 881 N N . ALA A 1 109 ? 26.568 11.269 -55.126 1.00 80.81 109 ALA A N 1
ATOM 882 C CA . ALA A 1 109 ? 26.232 12.304 -54.149 1.00 80.81 109 ALA A CA 1
ATOM 883 C C . ALA A 1 109 ? 27.368 13.323 -53.964 1.00 80.81 109 ALA A C 1
ATOM 885 O O . ALA A 1 109 ? 27.112 14.522 -53.867 1.00 80.81 109 ALA A O 1
ATOM 886 N N . LEU A 1 110 ? 28.626 12.871 -53.968 1.00 80.50 110 LEU A N 1
ATOM 887 C CA . LEU A 1 110 ? 29.793 13.751 -53.894 1.00 80.50 110 LEU A CA 1
ATOM 888 C C . LEU A 1 110 ? 29.907 14.649 -55.136 1.00 80.50 110 LEU A C 1
ATOM 890 O O . LEU A 1 110 ? 30.086 15.857 -54.998 1.00 80.50 110 LEU A O 1
ATOM 894 N N . CYS A 1 111 ? 29.753 14.085 -56.339 1.00 79.81 111 CYS A N 1
ATOM 895 C CA . CYS A 1 111 ? 29.787 14.848 -57.593 1.00 79.81 111 CYS A CA 1
ATOM 896 C C . CYS A 1 111 ? 28.661 15.893 -57.649 1.00 79.81 111 CYS A C 1
ATOM 898 O O . CYS A 1 111 ? 28.904 17.044 -58.008 1.00 79.81 111 CYS A O 1
ATOM 900 N N . GLN A 1 112 ? 27.451 15.523 -57.213 1.00 80.88 112 GLN A N 1
ATOM 901 C CA . GLN A 1 112 ? 26.312 16.440 -57.099 1.00 80.88 112 GLN A CA 1
ATOM 902 C C . GLN A 1 112 ? 26.578 17.566 -56.095 1.00 80.88 112 GLN A C 1
ATOM 904 O O . GLN A 1 112 ? 26.260 18.721 -56.371 1.00 80.88 112 GLN A O 1
ATOM 909 N N . HIS A 1 113 ? 27.194 17.254 -54.951 1.00 76.56 113 HIS A N 1
ATOM 910 C CA . HIS A 1 113 ? 27.484 18.242 -53.915 1.00 76.56 113 HIS A CA 1
ATOM 911 C C . HIS A 1 113 ? 28.579 19.237 -54.337 1.00 76.56 113 HIS A C 1
ATOM 913 O O . HIS A 1 113 ? 28.455 20.430 -54.071 1.00 76.56 113 HIS A O 1
ATOM 919 N N . ILE A 1 114 ? 29.608 18.771 -55.055 1.00 75.06 114 ILE A N 1
ATOM 920 C CA . ILE A 1 114 ? 30.686 19.613 -55.614 1.00 75.06 114 ILE A CA 1
ATOM 921 C C . ILE A 1 114 ? 30.248 20.293 -56.933 1.00 75.06 114 ILE A C 1
ATOM 923 O O . ILE A 1 114 ? 30.957 21.149 -57.456 1.00 75.06 114 ILE A O 1
ATOM 927 N N . LYS A 1 115 ? 29.059 19.961 -57.463 1.00 77.62 115 LYS A N 1
ATOM 928 C CA . LYS A 1 115 ? 28.519 20.443 -58.751 1.00 77.62 115 LYS A CA 1
ATOM 929 C C . LYS A 1 115 ? 29.447 20.164 -59.945 1.00 77.62 115 LYS A C 1
ATOM 931 O O . LYS A 1 115 ? 29.546 20.979 -60.859 1.00 77.62 115 LYS A O 1
ATOM 936 N N . ILE A 1 116 ? 30.112 19.008 -59.948 1.00 79.88 116 ILE A N 1
ATOM 937 C CA . ILE A 1 116 ? 30.969 18.551 -61.054 1.00 79.88 116 ILE A CA 1
ATOM 938 C C . ILE A 1 116 ? 30.374 17.314 -61.724 1.00 79.88 116 ILE A C 1
ATOM 940 O O . ILE A 1 116 ? 29.742 16.480 -61.072 1.00 79.88 116 ILE A O 1
ATOM 944 N N . SER A 1 117 ? 30.598 17.171 -63.029 1.00 77.81 117 SER A N 1
ATOM 945 C CA . SER A 1 117 ? 30.278 15.929 -63.736 1.00 77.81 117 SER A CA 1
ATOM 946 C C . SER A 1 117 ? 31.309 14.847 -63.382 1.00 77.81 117 SER A C 1
ATOM 948 O O . SER A 1 117 ? 32.498 15.168 -63.278 1.00 77.81 117 SER A O 1
ATOM 950 N N . PRO A 1 118 ? 30.914 13.565 -63.248 1.00 79.38 118 PRO A N 1
ATOM 951 C CA . PRO A 1 118 ? 31.857 12.458 -63.072 1.00 79.38 118 PRO A CA 1
ATOM 952 C C . PRO A 1 118 ? 33.005 12.483 -64.107 1.00 79.38 118 PRO A C 1
ATOM 954 O O . PRO A 1 118 ? 34.172 12.311 -63.762 1.00 79.38 118 PRO A O 1
ATOM 957 N N . SER A 1 119 ? 32.723 12.843 -65.364 1.00 76.19 119 SER A N 1
ATOM 958 C CA . SER A 1 119 ? 33.736 12.988 -66.423 1.00 76.19 119 SER A CA 1
ATOM 959 C C . SER A 1 119 ? 34.879 13.967 -66.102 1.00 76.19 119 SER A C 1
ATOM 961 O O . SER A 1 119 ? 35.965 13.838 -66.665 1.00 76.19 119 SER A O 1
ATOM 963 N N . GLN A 1 120 ? 34.664 14.932 -65.202 1.00 79.81 120 GLN A N 1
ATOM 964 C CA . GLN A 1 120 ? 35.659 15.937 -64.813 1.00 79.81 120 GLN A CA 1
ATOM 965 C C . GLN A 1 120 ? 36.621 15.433 -63.726 1.00 79.81 120 GLN A C 1
ATOM 967 O O . GLN A 1 120 ? 37.645 16.070 -63.462 1.00 79.81 120 GLN A O 1
ATOM 972 N N . LEU A 1 121 ? 36.329 14.290 -63.095 1.00 80.81 121 LEU A N 1
ATOM 973 C CA . LEU A 1 121 ? 37.240 13.650 -62.153 1.00 80.81 121 LEU A CA 1
ATOM 974 C C . LEU A 1 121 ? 38.397 12.976 -62.894 1.00 80.81 121 LEU A C 1
ATOM 976 O O . LEU A 1 121 ? 38.217 12.233 -63.863 1.00 80.81 121 LEU A O 1
ATOM 980 N N . ALA A 1 122 ? 39.613 13.210 -62.405 1.00 78.62 122 ALA A N 1
ATOM 981 C CA . ALA A 1 122 ? 40.800 12.531 -62.888 1.00 78.62 122 ALA A CA 1
ATOM 982 C C . ALA A 1 122 ? 40.638 11.008 -62.712 1.00 78.62 122 ALA A C 1
ATOM 984 O O . ALA A 1 122 ? 40.131 10.577 -61.675 1.00 78.62 122 ALA A O 1
ATOM 985 N N . PRO A 1 123 ? 41.113 10.177 -63.659 1.00 77.50 123 PRO A N 1
ATOM 986 C CA . PRO A 1 123 ? 40.963 8.721 -63.577 1.00 77.50 123 PRO A CA 1
ATOM 987 C C . PRO A 1 123 ? 41.428 8.129 -62.234 1.00 77.50 123 PRO A C 1
ATOM 989 O O . PRO A 1 123 ? 40.717 7.334 -61.628 1.00 77.50 123 PRO A O 1
ATOM 992 N N . ASN A 1 124 ? 42.547 8.618 -61.690 1.00 78.06 124 ASN A N 1
ATOM 993 C CA . ASN A 1 124 ? 43.095 8.174 -60.398 1.00 78.06 124 ASN A CA 1
ATOM 994 C C . ASN A 1 124 ? 42.175 8.463 -59.195 1.00 78.06 124 ASN A C 1
ATOM 996 O O . ASN A 1 124 ? 42.292 7.831 -58.147 1.00 78.06 124 ASN A O 1
ATOM 1000 N N . SER A 1 125 ? 41.277 9.440 -59.314 1.00 81.56 125 SER A N 1
ATOM 1001 C CA . SER A 1 125 ? 40.388 9.850 -58.227 1.00 81.56 125 SER A CA 1
ATOM 1002 C C . SER A 1 125 ? 39.248 8.863 -57.997 1.00 81.56 125 SER A C 1
ATOM 1004 O O . SER A 1 125 ? 38.761 8.772 -56.874 1.00 81.56 125 SER A O 1
ATOM 1006 N N . TYR A 1 126 ? 38.876 8.071 -59.005 1.00 79.81 126 TYR A N 1
ATOM 1007 C CA . TYR A 1 126 ? 37.898 6.995 -58.843 1.00 79.81 126 TYR A CA 1
ATOM 1008 C C . TYR A 1 126 ? 38.440 5.852 -57.995 1.00 79.81 126 TYR A C 1
ATOM 1010 O O . TYR A 1 126 ? 37.800 5.475 -57.016 1.00 79.81 126 TYR A O 1
ATOM 1018 N N . SER A 1 127 ? 39.647 5.365 -58.295 1.00 78.75 127 SER A N 1
ATOM 1019 C CA . SER A 1 127 ? 40.313 4.348 -57.474 1.00 78.75 127 SER A CA 1
ATOM 1020 C C . SER A 1 127 ? 40.469 4.807 -56.020 1.00 78.75 127 SER A C 1
ATOM 1022 O O . SER A 1 127 ? 40.217 4.034 -55.099 1.00 78.75 127 SER A O 1
ATOM 1024 N N . PHE A 1 128 ? 40.812 6.082 -55.804 1.00 81.62 128 PHE A N 1
ATOM 1025 C CA . PHE A 1 128 ? 40.908 6.666 -54.465 1.00 81.62 128 PHE A CA 1
ATOM 1026 C C . PHE A 1 128 ? 39.559 6.693 -53.727 1.00 81.62 128 PHE A C 1
ATOM 1028 O O . PHE A 1 128 ? 39.483 6.266 -52.577 1.00 81.62 128 PHE A O 1
ATOM 1035 N N . LEU A 1 129 ? 38.485 7.150 -54.380 1.00 81.38 129 LEU A N 1
ATOM 1036 C CA . LEU A 1 129 ? 37.148 7.178 -53.782 1.00 81.38 129 LEU A CA 1
ATOM 1037 C C . LEU A 1 129 ? 36.621 5.778 -53.462 1.00 81.38 129 LEU A C 1
ATOM 1039 O O . LEU A 1 129 ? 35.971 5.599 -52.438 1.00 81.38 129 LEU A O 1
ATOM 1043 N N . LEU A 1 130 ? 36.909 4.790 -54.308 1.00 80.44 130 LEU A N 1
ATOM 1044 C CA . LEU A 1 130 ? 36.537 3.398 -54.061 1.00 80.44 130 LEU A CA 1
ATOM 1045 C C . LEU A 1 130 ? 37.311 2.809 -52.880 1.00 80.44 130 LEU A C 1
ATOM 1047 O O . LEU A 1 130 ? 36.701 2.182 -52.019 1.00 80.44 130 LEU A O 1
ATOM 1051 N N . ALA A 1 131 ? 38.620 3.060 -52.788 1.00 79.56 131 ALA A N 1
ATOM 1052 C CA . ALA A 1 131 ? 39.428 2.632 -51.648 1.00 79.56 131 ALA A CA 1
ATOM 1053 C C . ALA A 1 131 ? 38.961 3.288 -50.337 1.00 79.56 131 ALA A C 1
ATOM 1055 O O . ALA A 1 131 ? 38.806 2.604 -49.327 1.00 79.56 131 ALA A O 1
ATOM 1056 N N . LEU A 1 132 ? 38.662 4.593 -50.361 1.00 77.69 132 LEU A N 1
ATOM 1057 C CA . LEU A 1 132 ? 38.066 5.303 -49.227 1.00 77.69 132 LEU A CA 1
ATOM 1058 C C . LEU A 1 132 ? 36.677 4.745 -48.887 1.00 77.69 132 LEU A C 1
ATOM 1060 O O . LEU A 1 132 ? 36.341 4.601 -47.717 1.00 77.69 132 LEU A O 1
ATOM 1064 N N . GLY A 1 133 ? 35.906 4.376 -49.910 1.00 77.06 133 GLY A N 1
ATOM 1065 C CA . GLY A 1 133 ? 34.660 3.627 -49.808 1.00 77.06 133 GLY A CA 1
ATOM 1066 C C . GLY A 1 133 ? 34.819 2.356 -48.978 1.00 77.06 133 GLY A C 1
ATOM 1067 O O . GLY A 1 133 ? 34.212 2.208 -47.924 1.00 77.06 133 GLY A O 1
ATOM 1068 N N . VAL A 1 134 ? 35.686 1.450 -49.421 1.00 79.00 134 VAL A N 1
ATOM 1069 C CA . VAL A 1 134 ? 35.947 0.182 -48.725 1.00 79.00 134 VAL A CA 1
ATOM 1070 C C . VAL A 1 134 ? 36.435 0.419 -47.295 1.00 79.00 134 VAL A C 1
ATOM 1072 O O . VAL A 1 134 ? 35.981 -0.262 -46.380 1.00 79.00 134 VAL A O 1
ATOM 1075 N N . LEU A 1 135 ? 37.296 1.417 -47.084 1.00 75.81 135 LEU A N 1
ATOM 1076 C CA . LEU A 1 135 ? 37.815 1.764 -45.764 1.00 75.81 135 LEU A CA 1
ATOM 1077 C C . LEU A 1 135 ? 36.702 2.229 -44.813 1.00 75.81 135 LEU A C 1
ATOM 1079 O O . LEU A 1 135 ? 36.569 1.707 -43.712 1.00 75.81 135 LEU A O 1
ATOM 1083 N N . LEU A 1 136 ? 35.866 3.176 -45.238 1.00 74.06 136 LEU A N 1
ATOM 1084 C CA . LEU A 1 136 ? 34.757 3.683 -44.425 1.00 74.06 136 LEU A CA 1
ATOM 1085 C C . LEU A 1 136 ? 33.717 2.595 -44.135 1.00 74.06 136 LEU A C 1
ATOM 1087 O O . LEU A 1 136 ? 33.194 2.539 -43.024 1.00 74.06 136 LEU A O 1
ATOM 1091 N N . HIS A 1 137 ? 33.465 1.701 -45.097 1.00 77.00 137 HIS A N 1
ATOM 1092 C CA . HIS A 1 137 ? 32.590 0.549 -44.894 1.00 77.00 137 HIS A CA 1
ATOM 1093 C C . HIS A 1 137 ? 33.172 -0.440 -43.877 1.00 77.00 137 HIS A C 1
ATOM 1095 O O . HIS A 1 137 ? 32.457 -0.869 -42.977 1.00 77.00 137 HIS A O 1
ATOM 1101 N N . TYR A 1 138 ? 34.470 -0.748 -43.970 1.00 75.06 138 TYR A N 1
ATOM 1102 C CA . TYR A 1 138 ? 35.170 -1.610 -43.014 1.00 75.06 138 TYR A CA 1
ATOM 1103 C C . TYR A 1 138 ? 35.089 -1.073 -41.575 1.00 75.06 138 TYR A C 1
ATOM 1105 O O . TYR A 1 138 ? 34.971 -1.848 -40.631 1.00 75.06 138 TYR A O 1
ATOM 1113 N N . TYR A 1 139 ? 35.095 0.251 -41.405 1.00 65.69 139 TYR A N 1
ATOM 1114 C CA . TYR A 1 139 ? 34.987 0.909 -40.100 1.00 65.69 139 TYR A CA 1
ATOM 1115 C C . TYR A 1 139 ? 33.550 1.310 -39.703 1.00 65.69 139 TYR A C 1
ATOM 1117 O O . TYR A 1 139 ? 33.385 2.066 -38.749 1.00 65.69 139 TYR A O 1
ATOM 1125 N N . ASN A 1 140 ? 32.512 0.822 -40.401 1.00 70.19 140 ASN A N 1
ATOM 1126 C CA . ASN A 1 140 ? 31.090 1.124 -40.145 1.00 70.19 140 ASN A CA 1
ATOM 1127 C C . ASN A 1 140 ? 30.737 2.628 -40.098 1.00 70.19 140 ASN A C 1
ATOM 1129 O O . ASN A 1 140 ? 29.771 3.033 -39.451 1.00 70.19 140 ASN A O 1
ATOM 1133 N N . LEU A 1 141 ? 31.497 3.476 -40.796 1.00 66.69 141 LEU A N 1
ATOM 1134 C CA . LEU A 1 141 ? 31.226 4.909 -40.866 1.00 66.69 141 LEU A CA 1
ATOM 1135 C C . LEU A 1 141 ? 30.199 5.201 -41.965 1.00 66.69 141 LEU A C 1
ATOM 1137 O O . LEU A 1 141 ? 30.359 4.806 -43.121 1.00 66.69 141 LEU A O 1
ATOM 1141 N N . THR A 1 142 ? 29.141 5.931 -41.614 1.00 67.62 142 THR A N 1
ATOM 1142 C CA . THR A 1 142 ? 28.084 6.300 -42.561 1.00 67.62 142 THR A CA 1
ATOM 1143 C C . THR A 1 142 ? 28.625 7.230 -43.651 1.00 67.62 142 THR A C 1
ATOM 1145 O O . THR A 1 142 ? 29.212 8.275 -43.361 1.00 67.62 142 THR A O 1
ATOM 1148 N N . PHE A 1 143 ? 28.372 6.887 -44.919 1.00 65.06 143 PHE A N 1
ATOM 1149 C CA . PHE A 1 143 ? 28.726 7.689 -46.097 1.00 65.06 143 PHE A CA 1
ATOM 1150 C C . PHE A 1 143 ? 27.875 8.957 -46.209 1.00 65.06 143 PHE A C 1
ATOM 1152 O O . PHE A 1 143 ? 26.979 9.055 -47.047 1.00 65.06 143 PHE A O 1
ATOM 1159 N N . VAL A 1 144 ? 28.151 9.945 -45.364 1.00 70.19 144 VAL A N 1
ATOM 1160 C CA . VAL A 1 144 ? 27.543 11.272 -45.472 1.00 70.19 144 VAL A CA 1
ATOM 1161 C C . VAL A 1 144 ? 28.471 12.164 -46.308 1.00 70.19 144 VAL A C 1
ATOM 1163 O O . VAL A 1 144 ? 29.672 12.195 -46.028 1.00 70.19 144 VAL A O 1
ATOM 1166 N N . PRO A 1 145 ? 27.965 12.922 -47.306 1.00 65.25 145 PRO A N 1
ATOM 1167 C CA . PRO A 1 145 ? 28.782 13.829 -48.123 1.00 65.25 145 PRO A CA 1
ATOM 1168 C C . PRO A 1 145 ? 29.665 14.775 -47.297 1.00 65.25 145 PRO A C 1
ATOM 1170 O O . PRO A 1 145 ? 30.793 15.054 -47.681 1.00 65.25 145 PRO A O 1
ATOM 1173 N N . TYR A 1 146 ? 29.189 15.193 -46.121 1.00 66.81 146 TYR A N 1
ATOM 1174 C CA . TYR A 1 146 ? 29.947 16.005 -45.170 1.00 66.81 146 TYR A CA 1
ATOM 1175 C C . TYR A 1 146 ? 31.219 15.309 -44.653 1.00 66.81 146 TYR A C 1
ATOM 1177 O O . TYR A 1 146 ? 32.286 15.914 -44.630 1.00 66.81 146 TYR A O 1
ATOM 1185 N N . VAL A 1 147 ? 31.136 14.022 -44.301 1.00 68.12 147 VAL A N 1
ATOM 1186 C CA . VAL A 1 147 ? 32.289 13.227 -43.838 1.00 68.12 147 VAL A CA 1
ATOM 1187 C C . VAL A 1 147 ? 33.296 13.039 -44.976 1.00 68.12 147 VAL A C 1
ATOM 1189 O O . VAL A 1 147 ? 34.496 13.192 -44.773 1.00 68.12 147 VAL A O 1
ATOM 1192 N N . LEU A 1 148 ? 32.815 12.794 -46.198 1.00 70.81 148 LEU A N 1
ATOM 1193 C CA . LEU A 1 148 ? 33.660 12.711 -47.396 1.00 70.81 148 LEU A CA 1
ATOM 1194 C C . LEU A 1 148 ? 34.391 14.032 -47.677 1.00 70.81 148 LEU A C 1
ATOM 1196 O O . LEU A 1 148 ? 35.585 14.012 -47.965 1.00 70.81 148 LEU A O 1
ATOM 1200 N N . MET A 1 149 ? 33.717 15.175 -47.528 1.00 69.69 149 MET A N 1
ATOM 1201 C CA . MET A 1 149 ? 34.335 16.498 -47.686 1.00 69.69 149 MET A CA 1
ATOM 1202 C C . MET A 1 149 ? 35.432 16.772 -46.654 1.00 69.69 149 MET A C 1
ATOM 1204 O O . MET A 1 149 ? 36.406 17.451 -46.967 1.00 69.69 149 MET A O 1
ATOM 1208 N N . GLN A 1 150 ? 35.317 16.227 -45.441 1.00 67.06 150 GLN A N 1
ATOM 1209 C CA . GLN A 1 150 ? 36.365 16.367 -44.426 1.00 67.06 150 GLN A CA 1
ATOM 1210 C C . GLN A 1 150 ? 37.583 15.465 -44.668 1.00 67.06 150 GLN A C 1
ATOM 1212 O O . GLN A 1 150 ? 38.655 15.729 -44.128 1.00 67.06 150 GLN A O 1
ATOM 1217 N N . LEU A 1 151 ? 37.446 14.416 -45.482 1.00 68.19 151 LEU A N 1
ATOM 1218 C CA . LEU A 1 151 ? 38.504 13.429 -45.725 1.00 68.19 151 LEU A CA 1
ATOM 1219 C C . LEU A 1 151 ? 39.227 13.630 -47.065 1.00 68.19 151 LEU A C 1
ATOM 1221 O O . LEU A 1 151 ? 40.343 13.132 -47.256 1.00 68.19 151 LEU A O 1
ATOM 1225 N N . VAL A 1 152 ? 38.612 14.365 -47.993 1.00 73.31 152 VAL A N 1
ATOM 1226 C CA . VAL A 1 152 ? 39.076 14.507 -49.374 1.00 73.31 152 VAL A CA 1
ATOM 1227 C C . VAL A 1 152 ? 39.456 15.954 -49.685 1.00 73.31 152 VAL A C 1
ATOM 1229 O O . VAL A 1 152 ? 38.682 16.881 -49.486 1.00 73.31 152 VAL A O 1
ATOM 1232 N N . GLN A 1 153 ? 40.649 16.148 -50.241 1.00 74.12 153 GLN A N 1
ATOM 1233 C CA . GLN A 1 153 ? 41.074 17.400 -50.861 1.00 74.12 153 GLN A CA 1
ATOM 1234 C C . GLN A 1 153 ? 40.753 17.381 -52.353 1.00 74.12 153 GLN A C 1
ATOM 1236 O O . GLN A 1 153 ? 41.168 16.462 -53.062 1.00 74.12 153 GLN A O 1
ATOM 1241 N N . VAL A 1 154 ? 40.089 18.430 -52.840 1.00 77.00 154 VAL A N 1
ATOM 1242 C CA . VAL A 1 154 ? 39.842 18.654 -54.269 1.00 77.00 154 VAL A CA 1
ATOM 1243 C C . VAL A 1 154 ? 40.913 19.595 -54.823 1.00 77.00 154 VAL A C 1
ATOM 1245 O O . VAL A 1 154 ? 41.030 20.737 -54.387 1.00 77.00 154 VAL A O 1
ATOM 1248 N N . LYS A 1 155 ? 41.702 19.133 -55.794 1.00 78.94 155 LYS A N 1
ATOM 1249 C CA . LYS A 1 155 ? 42.736 19.922 -56.481 1.00 78.94 155 LYS A CA 1
ATOM 1250 C C . LYS A 1 155 ? 42.383 20.079 -57.956 1.00 78.94 155 LYS A C 1
ATOM 1252 O O . LYS A 1 155 ? 42.189 19.088 -58.655 1.00 78.94 155 LYS A O 1
ATOM 1257 N N . ARG A 1 156 ? 42.323 21.313 -58.464 1.00 75.69 156 ARG A N 1
ATOM 1258 C CA . ARG A 1 156 ? 42.104 21.579 -59.896 1.00 75.69 156 ARG A CA 1
ATOM 1259 C C . ARG A 1 156 ? 43.416 21.378 -60.664 1.00 75.69 156 ARG A C 1
ATOM 1261 O O . ARG A 1 156 ? 44.395 22.060 -60.391 1.00 75.69 156 ARG A O 1
ATOM 1268 N N . LEU A 1 157 ? 43.433 20.446 -61.616 1.00 68.88 157 LEU A N 1
ATOM 1269 C CA . LEU A 1 157 ? 44.588 20.139 -62.477 1.00 68.88 157 LEU A CA 1
ATOM 1270 C C . LEU A 1 157 ? 44.596 20.954 -63.783 1.00 68.88 157 LEU A C 1
ATOM 1272 O O . LEU A 1 157 ? 45.605 20.995 -64.477 1.00 68.88 157 LEU A O 1
ATOM 1276 N N . GLY A 1 158 ? 43.469 21.571 -64.145 1.00 69.12 158 GLY A N 1
ATOM 1277 C CA . GLY A 1 158 ? 43.307 22.360 -65.366 1.00 69.12 158 GLY A CA 1
ATOM 1278 C C . GLY A 1 158 ? 41.875 22.882 -65.513 1.00 69.12 158 GLY A C 1
ATOM 1279 O O . GLY A 1 158 ? 41.065 22.673 -64.605 1.00 69.12 158 GLY A O 1
ATOM 1280 N N . PRO A 1 159 ? 41.529 23.537 -66.638 1.00 59.91 159 PRO A N 1
ATOM 1281 C CA . PRO A 1 159 ? 40.228 24.174 -66.810 1.00 59.91 159 PRO A CA 1
ATOM 1282 C C . PRO A 1 159 ? 39.035 23.228 -66.583 1.00 59.91 159 PRO A C 1
ATOM 1284 O O . PRO A 1 159 ? 38.027 23.674 -66.039 1.00 59.91 159 PRO A O 1
ATOM 1287 N N . GLU A 1 160 ? 39.203 21.929 -66.872 1.00 65.75 160 GLU A N 1
ATOM 1288 C CA . GLU A 1 160 ? 38.134 20.916 -66.860 1.00 65.75 160 GLU A CA 1
ATOM 1289 C C . GLU A 1 160 ? 38.449 19.629 -66.058 1.00 65.75 160 GLU A C 1
ATOM 1291 O O . GLU A 1 160 ? 37.697 18.660 -66.149 1.00 65.75 160 GLU A O 1
ATOM 1296 N N . LYS A 1 161 ? 39.556 19.570 -65.296 1.00 75.81 161 LYS A N 1
ATOM 1297 C CA . LYS A 1 161 ? 39.982 18.346 -64.576 1.00 75.81 161 LYS A CA 1
ATOM 1298 C C . LYS A 1 161 ? 40.225 18.584 -63.087 1.00 75.81 161 LYS A C 1
ATOM 1300 O O . LYS A 1 161 ? 40.996 19.474 -62.720 1.00 75.81 161 LYS A O 1
ATOM 1305 N N . PHE A 1 162 ? 39.652 17.722 -62.248 1.00 78.75 162 PHE A N 1
ATOM 1306 C CA . PHE A 1 162 ? 39.787 17.743 -60.789 1.00 78.75 162 PHE A CA 1
ATOM 1307 C C . PHE A 1 162 ? 40.402 16.442 -60.271 1.00 78.75 162 PHE A C 1
ATOM 1309 O O . PHE A 1 162 ? 39.995 15.351 -60.660 1.00 78.75 162 PHE A O 1
ATOM 1316 N N . HIS A 1 163 ? 41.372 16.550 -59.369 1.00 77.12 163 HIS A N 1
ATOM 1317 C CA . HIS A 1 163 ? 41.977 15.432 -58.662 1.00 77.12 163 HIS A CA 1
ATOM 1318 C C . HIS A 1 163 ? 41.586 15.446 -57.193 1.00 77.12 163 HIS A C 1
ATOM 1320 O O . HIS A 1 163 ? 41.805 16.427 -56.488 1.00 77.12 163 HIS A O 1
ATOM 1326 N N . LEU A 1 164 ? 41.035 14.330 -56.745 1.00 78.12 164 LEU A N 1
ATOM 1327 C CA . LEU A 1 164 ? 40.768 14.033 -55.350 1.00 78.12 164 LEU A CA 1
ATOM 1328 C C . LEU A 1 164 ? 41.958 13.294 -54.740 1.00 78.12 164 LEU A C 1
ATOM 1330 O O . LEU A 1 164 ? 42.374 12.262 -55.270 1.00 78.12 164 LEU A O 1
ATOM 1334 N N . SER A 1 165 ? 42.465 13.816 -53.626 1.00 73.31 165 SER A N 1
ATOM 1335 C CA . SER A 1 165 ? 43.492 13.181 -52.796 1.00 73.31 165 SER A CA 1
ATOM 1336 C C . SER A 1 165 ? 43.080 13.197 -51.326 1.00 73.31 165 SER A C 1
ATOM 1338 O O . SER A 1 165 ? 42.274 14.023 -50.913 1.00 73.31 165 SER A O 1
ATOM 1340 N N . THR A 1 166 ? 43.654 12.320 -50.510 1.00 66.06 166 THR A N 1
ATOM 1341 C CA . THR A 1 166 ? 43.450 12.314 -49.050 1.00 66.06 166 THR A CA 1
ATOM 1342 C C . THR A 1 166 ? 43.988 13.614 -48.437 1.00 66.06 166 THR A C 1
ATOM 1344 O O . THR A 1 166 ? 45.070 14.073 -48.813 1.00 66.06 166 THR A O 1
ATOM 1347 N N . LEU A 1 167 ? 43.250 14.219 -47.491 1.00 60.94 167 LEU A N 1
ATOM 1348 C CA . LEU A 1 167 ? 43.857 15.184 -46.567 1.00 60.94 167 LEU A CA 1
ATOM 1349 C C . LEU A 1 167 ? 44.992 14.446 -45.847 1.00 60.94 167 LEU A C 1
ATOM 1351 O O . LEU A 1 167 ? 44.741 13.402 -45.252 1.00 60.94 167 LEU A O 1
ATOM 1355 N N . ALA A 1 168 ? 46.225 14.958 -45.936 1.00 51.88 168 ALA A N 1
ATOM 1356 C CA . ALA A 1 168 ? 47.447 14.386 -45.357 1.00 51.88 168 ALA A CA 1
ATOM 1357 C C . ALA A 1 168 ? 47.421 14.342 -43.808 1.00 51.88 168 ALA A C 1
ATOM 1359 O O . ALA A 1 168 ? 48.183 15.027 -43.140 1.00 51.88 168 ALA A O 1
ATOM 1360 N N . TRP A 1 169 ? 46.500 13.559 -43.248 1.00 53.25 169 TRP A N 1
ATOM 1361 C CA . TRP A 1 169 ? 46.161 13.442 -41.825 1.00 53.25 169 TRP A CA 1
ATOM 1362 C C . TRP A 1 169 ? 46.080 11.961 -41.404 1.00 53.25 169 TRP A C 1
ATOM 1364 O O . TRP A 1 169 ? 45.367 11.598 -40.471 1.00 53.25 169 TRP A O 1
ATOM 1374 N N . GLY A 1 170 ? 46.790 11.074 -42.110 1.00 57.25 170 GLY A N 1
ATOM 1375 C CA . GLY A 1 170 ? 46.614 9.620 -41.998 1.00 57.25 170 GLY A CA 1
ATOM 1376 C C . GLY A 1 170 ? 46.845 9.040 -40.597 1.00 57.25 170 GLY A C 1
ATOM 1377 O O . GLY A 1 170 ? 46.196 8.067 -40.242 1.00 57.25 170 GLY A O 1
ATOM 1378 N N . GLY A 1 171 ? 47.715 9.638 -39.775 1.00 59.88 171 GLY A N 1
ATOM 1379 C CA . GLY A 1 171 ? 47.962 9.179 -38.398 1.00 59.88 171 GLY A CA 1
ATOM 1380 C C . GLY A 1 171 ? 47.055 9.817 -37.338 1.00 59.88 171 GLY A C 1
ATOM 1381 O O . GLY A 1 171 ? 46.686 9.160 -36.367 1.00 59.88 171 GLY A O 1
ATOM 1382 N N . GLU A 1 172 ? 46.687 11.088 -37.517 1.00 65.50 172 GLU A N 1
ATOM 1383 C CA . GLU A 1 172 ? 45.854 11.853 -36.575 1.00 65.50 172 GLU A CA 1
ATOM 1384 C C . GLU A 1 172 ? 44.408 11.337 -36.578 1.00 65.50 172 GLU A C 1
ATOM 1386 O O . GLU A 1 172 ? 43.822 11.107 -35.522 1.00 65.50 172 GLU A O 1
ATOM 1391 N N . VAL A 1 173 ? 43.859 11.065 -37.770 1.00 67.44 173 VAL A N 1
ATOM 1392 C CA . VAL A 1 173 ? 42.487 10.559 -37.940 1.00 67.44 173 VAL A CA 1
ATOM 1393 C C . VAL A 1 173 ? 42.322 9.189 -37.294 1.00 67.44 173 VAL A C 1
ATOM 1395 O O . VAL A 1 173 ? 41.329 8.959 -36.610 1.00 67.44 173 VAL A O 1
ATOM 1398 N N . ILE A 1 174 ? 43.311 8.303 -37.440 1.00 70.06 174 ILE A N 1
ATOM 1399 C CA . ILE A 1 174 ? 43.280 6.980 -36.806 1.00 70.06 174 ILE A CA 1
ATOM 1400 C C . ILE A 1 174 ? 43.254 7.129 -35.279 1.00 70.06 174 ILE A C 1
ATOM 1402 O O . ILE A 1 174 ? 42.447 6.485 -34.621 1.00 70.06 174 ILE A O 1
ATOM 1406 N N . LYS A 1 175 ? 44.068 8.025 -34.704 1.00 73.88 175 LYS A N 1
ATOM 1407 C CA . LYS A 1 175 ? 44.079 8.266 -33.249 1.00 73.88 175 LYS A CA 1
ATOM 1408 C C . LYS A 1 175 ? 42.754 8.831 -32.736 1.00 73.88 175 LYS A C 1
ATOM 1410 O O . LYS A 1 175 ? 42.259 8.363 -31.712 1.00 73.88 175 LYS A O 1
ATOM 1415 N N . CYS A 1 176 ? 42.188 9.821 -33.427 1.00 71.25 176 CYS A N 1
ATOM 1416 C CA . CYS A 1 176 ? 40.897 10.405 -33.059 1.00 71.25 176 CYS A CA 1
ATOM 1417 C C . CYS A 1 176 ? 39.767 9.377 -33.163 1.00 71.25 176 CYS A C 1
ATOM 1419 O O . CYS A 1 176 ? 38.929 9.303 -32.268 1.00 71.25 176 CYS A O 1
ATOM 1421 N N . LEU A 1 177 ? 39.780 8.5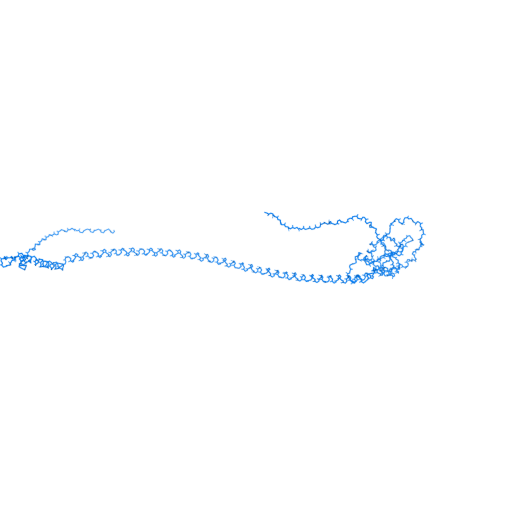46 -34.208 1.00 74.31 177 LEU A N 1
ATOM 1422 C CA . LEU A 1 177 ? 38.795 7.487 -34.398 1.00 74.31 177 LEU A CA 1
ATOM 1423 C C . LEU A 1 177 ? 38.889 6.426 -33.295 1.00 74.31 177 LEU A C 1
ATOM 1425 O O . LEU A 1 177 ? 37.872 6.084 -32.700 1.00 74.31 177 LEU A O 1
ATOM 1429 N N . THR A 1 178 ? 40.095 5.955 -32.963 1.00 76.56 178 THR A N 1
ATOM 1430 C CA . THR A 1 178 ? 40.294 4.987 -31.873 1.00 76.56 178 THR A CA 1
ATOM 1431 C C . THR A 1 178 ? 39.840 5.547 -30.525 1.00 76.56 178 THR A C 1
ATOM 1433 O O . THR A 1 178 ? 39.215 4.830 -29.749 1.00 76.56 178 THR A O 1
ATOM 1436 N N . ARG A 1 179 ? 40.098 6.834 -30.248 1.00 78.75 179 ARG A N 1
ATOM 1437 C CA . ARG A 1 179 ? 39.636 7.487 -29.014 1.00 78.75 179 ARG A CA 1
ATOM 1438 C C . ARG A 1 179 ? 38.113 7.564 -28.945 1.00 78.75 179 ARG A C 1
ATOM 1440 O O . ARG A 1 179 ? 37.540 7.149 -27.947 1.00 78.75 179 ARG A O 1
ATOM 1447 N N . ALA A 1 180 ? 37.470 8.029 -30.015 1.00 78.00 180 ALA A N 1
ATOM 1448 C CA . ALA A 1 180 ? 36.014 8.112 -30.079 1.00 78.00 180 ALA A CA 1
ATOM 1449 C C . ALA A 1 180 ? 35.352 6.731 -29.909 1.00 78.00 180 ALA A C 1
ATOM 1451 O O . ALA A 1 180 ? 34.298 6.625 -29.293 1.00 78.00 180 ALA A O 1
ATOM 1452 N N . GLN A 1 181 ? 35.982 5.663 -30.411 1.00 74.50 181 GLN A N 1
ATOM 1453 C CA . GLN A 1 181 ? 35.517 4.287 -30.208 1.00 74.50 181 GLN A CA 1
ATOM 1454 C C . GLN A 1 181 ? 35.639 3.833 -28.752 1.00 74.50 181 GLN A C 1
ATOM 1456 O O . GLN A 1 181 ? 34.718 3.207 -28.235 1.00 74.50 181 GLN A O 1
ATOM 1461 N N . GLN A 1 182 ? 36.748 4.150 -28.082 1.00 85.12 182 GLN A N 1
ATOM 1462 C CA . GLN A 1 182 ? 36.912 3.820 -26.669 1.00 85.12 182 GLN A CA 1
ATOM 1463 C C . GLN A 1 182 ? 35.879 4.556 -25.808 1.00 85.12 182 GLN A C 1
ATOM 1465 O O . GLN A 1 182 ? 35.201 3.921 -25.010 1.00 85.12 182 GLN A O 1
ATOM 1470 N N . GLU A 1 183 ? 35.690 5.857 -26.041 1.00 88.38 183 GLU A N 1
ATOM 1471 C CA . GLU A 1 183 ? 34.678 6.663 -25.348 1.00 88.38 183 GLU A CA 1
ATOM 1472 C C . GLU A 1 183 ? 33.257 6.134 -25.603 1.00 88.38 183 GLU A C 1
ATOM 1474 O O . GLU A 1 183 ? 32.463 6.027 -24.671 1.00 88.38 183 GLU A O 1
ATOM 1479 N N . ALA A 1 184 ? 32.939 5.737 -26.840 1.00 86.56 184 ALA A N 1
ATOM 1480 C CA . ALA A 1 184 ? 31.656 5.119 -27.166 1.00 86.56 184 ALA A CA 1
ATOM 1481 C C . ALA A 1 184 ? 31.471 3.751 -26.485 1.00 86.56 184 ALA A C 1
ATOM 1483 O O . ALA A 1 184 ? 30.374 3.442 -26.027 1.00 86.56 184 ALA A O 1
ATOM 1484 N N . GLY A 1 185 ? 32.528 2.939 -26.390 1.00 89.69 185 GLY A N 1
ATOM 1485 C CA . GLY A 1 185 ? 32.495 1.647 -25.703 1.00 89.69 185 GLY A CA 1
ATOM 1486 C C . GLY A 1 185 ? 32.405 1.767 -24.179 1.00 89.69 185 GLY A C 1
ATOM 1487 O O . GLY A 1 185 ? 31.761 0.940 -23.535 1.00 89.69 185 GLY A O 1
ATOM 1488 N N . ASP A 1 186 ? 33.024 2.791 -23.593 1.00 94.38 186 ASP A N 1
ATOM 1489 C CA . ASP A 1 186 ? 32.885 3.120 -22.171 1.00 94.38 186 ASP A CA 1
ATOM 1490 C C . ASP A 1 186 ? 31.469 3.637 -21.870 1.00 94.38 186 ASP A C 1
ATOM 1492 O O . ASP A 1 186 ? 30.859 3.235 -20.881 1.00 94.38 186 ASP A O 1
ATOM 1496 N N . LEU A 1 187 ? 30.910 4.464 -22.761 1.00 92.12 187 LEU A N 1
ATOM 1497 C CA . LEU A 1 187 ? 29.530 4.935 -22.662 1.00 92.12 187 LEU A CA 1
ATOM 1498 C C . LEU A 1 187 ? 28.517 3.794 -22.827 1.00 92.12 187 LEU A C 1
ATOM 1500 O O . LEU A 1 187 ? 27.527 3.752 -22.109 1.00 92.12 187 LEU A O 1
ATOM 1504 N N . HIS A 1 188 ? 28.746 2.859 -23.750 1.00 92.75 188 HIS A N 1
ATOM 1505 C CA . HIS A 1 188 ? 27.852 1.713 -23.913 1.00 92.75 188 HIS A CA 1
ATOM 1506 C C . HIS A 1 188 ? 27.825 0.844 -22.653 1.00 92.75 188 HIS A C 1
ATOM 1508 O O . HIS A 1 188 ? 26.741 0.531 -22.173 1.00 92.75 188 HIS A O 1
ATOM 1514 N N . ARG A 1 189 ? 28.996 0.558 -22.066 1.00 95.25 189 ARG A N 1
ATOM 1515 C CA . ARG A 1 189 ? 29.086 -0.170 -20.794 1.00 95.25 189 ARG A CA 1
ATOM 1516 C C . ARG A 1 189 ? 28.360 0.546 -19.660 1.00 95.25 189 ARG A C 1
ATOM 1518 O O . ARG A 1 189 ? 27.646 -0.104 -18.914 1.00 95.25 189 ARG A O 1
ATOM 1525 N N . SER A 1 190 ? 28.473 1.871 -19.556 1.00 96.06 190 SER A N 1
ATOM 1526 C CA . SER A 1 190 ? 27.744 2.602 -18.512 1.00 96.06 190 SER A CA 1
ATOM 1527 C C . SER A 1 190 ? 26.226 2.593 -18.720 1.00 96.06 190 SER A C 1
ATOM 1529 O O . SER A 1 190 ? 25.481 2.607 -17.742 1.00 96.06 190 SER A O 1
ATOM 1531 N N . PHE A 1 191 ? 25.751 2.533 -19.970 1.00 94.31 191 PHE A N 1
ATOM 1532 C CA . PHE A 1 191 ? 24.335 2.300 -20.261 1.00 94.31 191 PHE A CA 1
ATOM 1533 C C . PHE A 1 191 ? 23.889 0.885 -19.897 1.00 94.31 191 PHE A C 1
ATOM 1535 O O . PHE A 1 191 ? 22.798 0.742 -19.350 1.00 94.31 191 PHE A O 1
ATOM 1542 N N . ASP A 1 192 ? 24.709 -0.130 -20.169 1.00 96.00 192 ASP A N 1
ATOM 1543 C CA . ASP A 1 192 ? 24.409 -1.515 -19.799 1.00 96.00 192 ASP A CA 1
ATOM 1544 C C . ASP A 1 192 ? 24.342 -1.663 -18.267 1.00 96.00 192 ASP A C 1
ATOM 1546 O O . ASP A 1 192 ? 23.343 -2.157 -17.747 1.00 96.00 192 ASP A O 1
ATOM 1550 N N . ASP A 1 193 ? 25.317 -1.107 -17.537 1.00 96.88 193 ASP A N 1
ATOM 1551 C CA . ASP A 1 193 ? 25.318 -1.059 -16.067 1.00 96.88 193 ASP A CA 1
ATOM 1552 C C . ASP A 1 193 ? 24.065 -0.336 -15.530 1.00 96.88 193 ASP A C 1
ATOM 1554 O O . ASP A 1 193 ? 23.407 -0.785 -14.587 1.00 96.88 193 ASP A O 1
ATOM 1558 N N . ALA A 1 194 ? 23.687 0.794 -16.142 1.00 96.75 194 ALA A N 1
ATOM 1559 C CA . ALA A 1 194 ? 22.479 1.523 -15.763 1.00 96.75 194 ALA A CA 1
ATOM 1560 C C . ALA A 1 194 ? 21.201 0.715 -16.040 1.00 96.75 194 ALA A C 1
ATOM 1562 O O . ALA A 1 194 ? 20.276 0.742 -15.227 1.00 96.75 194 ALA A O 1
ATOM 1563 N N . ALA A 1 195 ? 21.138 -0.015 -17.156 1.00 95.50 195 ALA A N 1
ATOM 1564 C CA . ALA A 1 195 ? 20.015 -0.884 -17.485 1.00 95.50 195 ALA A CA 1
ATOM 1565 C C . ALA A 1 195 ? 19.868 -2.017 -16.459 1.00 95.50 195 ALA A C 1
ATOM 1567 O O . ALA A 1 195 ? 18.759 -2.256 -15.979 1.00 95.50 195 ALA A O 1
ATOM 1568 N N . GLU A 1 196 ? 20.971 -2.647 -16.046 1.00 97.19 196 GLU A N 1
ATOM 1569 C CA . GLU A 1 196 ? 20.960 -3.637 -14.963 1.00 97.19 196 GLU A CA 1
ATOM 1570 C C . GLU A 1 196 ? 20.411 -3.032 -13.662 1.00 97.19 196 GLU A C 1
ATOM 1572 O O . GLU A 1 196 ? 19.508 -3.605 -13.045 1.00 97.19 196 GLU A O 1
ATOM 1577 N N . HIS A 1 197 ? 20.853 -1.829 -13.280 1.00 97.38 197 HIS A N 1
ATOM 1578 C CA . HIS A 1 197 ? 20.307 -1.133 -12.112 1.00 97.38 197 HIS A CA 1
ATOM 1579 C C . HIS A 1 197 ? 18.803 -0.851 -12.221 1.00 97.38 197 HIS A C 1
ATOM 1581 O O . HIS A 1 197 ? 18.090 -0.994 -11.225 1.00 97.38 197 HIS A O 1
ATOM 1587 N N . PHE A 1 198 ? 18.291 -0.486 -13.400 1.00 96.06 198 PHE A N 1
ATOM 1588 C CA . PHE A 1 198 ? 16.850 -0.302 -13.592 1.00 96.06 198 PHE A CA 1
ATOM 1589 C C . PHE A 1 198 ? 16.080 -1.611 -13.416 1.00 96.06 198 PHE A C 1
ATOM 1591 O O . PHE A 1 198 ? 15.096 -1.621 -12.681 1.00 96.06 198 PHE A O 1
ATOM 1598 N N . THR A 1 199 ? 16.566 -2.729 -13.963 1.00 97.00 199 THR A N 1
ATOM 1599 C CA . THR A 1 199 ? 15.929 -4.041 -13.730 1.00 97.00 199 THR A CA 1
ATOM 1600 C C . THR A 1 199 ? 15.959 -4.445 -12.251 1.00 97.00 199 THR A C 1
ATOM 1602 O O . THR A 1 199 ? 14.999 -5.013 -11.723 1.00 97.00 199 THR A O 1
ATOM 1605 N N . GLN A 1 200 ? 17.026 -4.091 -11.526 1.00 98.19 200 GLN A N 1
ATOM 1606 C CA . GLN A 1 200 ? 17.106 -4.305 -10.083 1.00 98.19 200 GLN A CA 1
ATOM 1607 C C . GLN A 1 200 ? 16.097 -3.435 -9.312 1.00 98.19 200 GLN A C 1
ATOM 1609 O O . GLN A 1 200 ? 15.541 -3.864 -8.303 1.00 98.19 200 GLN A O 1
ATOM 1614 N N . LEU A 1 201 ? 15.839 -2.207 -9.761 1.00 98.06 201 LEU A N 1
ATOM 1615 C CA . LEU A 1 201 ? 14.815 -1.353 -9.156 1.00 98.06 201 LEU A CA 1
ATOM 1616 C C . LEU A 1 201 ? 13.400 -1.854 -9.455 1.00 98.06 201 LEU A C 1
ATOM 1618 O O . LEU A 1 201 ? 12.567 -1.844 -8.555 1.00 98.06 201 LEU A O 1
ATOM 1622 N N . GLU A 1 202 ? 13.136 -2.331 -10.670 1.00 97.81 202 GLU A N 1
ATOM 1623 C CA . GLU A 1 202 ? 11.843 -2.913 -11.055 1.00 97.81 202 GLU A CA 1
ATOM 1624 C C . GLU A 1 202 ? 11.519 -4.167 -10.238 1.00 97.81 202 GLU A C 1
ATOM 1626 O O . GLU A 1 202 ? 10.415 -4.301 -9.713 1.00 97.81 202 GLU A O 1
ATOM 1631 N N . THR A 1 203 ? 12.497 -5.059 -10.064 1.00 98.25 203 THR A N 1
ATOM 1632 C CA . THR A 1 203 ? 12.338 -6.255 -9.221 1.00 98.25 203 THR A CA 1
ATOM 1633 C C . THR A 1 203 ? 12.059 -5.884 -7.765 1.00 98.25 203 THR A C 1
ATOM 1635 O O . THR A 1 203 ? 11.104 -6.390 -7.179 1.00 98.25 203 THR A O 1
ATOM 1638 N N . ARG A 1 204 ? 12.807 -4.929 -7.197 1.00 98.06 204 ARG A N 1
ATOM 1639 C CA . ARG A 1 204 ? 12.551 -4.427 -5.836 1.00 98.06 204 ARG A CA 1
ATOM 1640 C C . ARG A 1 204 ? 11.199 -3.729 -5.694 1.00 98.06 204 ARG A C 1
ATOM 1642 O O . ARG A 1 204 ? 10.585 -3.825 -4.636 1.00 98.06 204 ARG A O 1
ATOM 1649 N N . LEU A 1 205 ? 10.734 -3.017 -6.719 1.00 98.38 205 LEU A N 1
ATOM 1650 C CA . LEU A 1 205 ? 9.407 -2.403 -6.712 1.00 98.38 205 LEU A CA 1
ATOM 1651 C C . LEU A 1 205 ? 8.320 -3.480 -6.672 1.00 98.38 205 LEU A C 1
ATOM 1653 O O . LEU A 1 205 ? 7.433 -3.400 -5.828 1.00 98.38 205 LEU A O 1
ATOM 1657 N N . ALA A 1 206 ? 8.440 -4.520 -7.501 1.00 98.12 206 ALA A N 1
ATOM 1658 C CA . ALA A 1 206 ? 7.510 -5.646 -7.497 1.00 98.12 206 ALA A CA 1
ATOM 1659 C C . ALA A 1 206 ? 7.484 -6.379 -6.141 1.00 98.12 206 ALA A C 1
ATOM 1661 O O . ALA A 1 206 ? 6.416 -6.769 -5.672 1.00 98.12 206 ALA A O 1
ATOM 1662 N N . GLU A 1 207 ? 8.634 -6.527 -5.473 1.00 98.19 207 GLU A N 1
ATOM 1663 C CA . GLU A 1 207 ? 8.708 -7.081 -4.112 1.00 98.19 207 GLU A CA 1
ATOM 1664 C C . GLU A 1 207 ? 7.959 -6.213 -3.089 1.00 98.19 207 GLU A C 1
ATOM 1666 O O . GLU A 1 207 ? 7.216 -6.741 -2.260 1.00 98.19 207 GLU A O 1
ATOM 1671 N N . VAL A 1 208 ? 8.124 -4.887 -3.148 1.00 98.31 208 VAL A N 1
ATOM 1672 C CA . VAL A 1 208 ? 7.429 -3.950 -2.249 1.00 98.31 208 VAL A CA 1
ATOM 1673 C C . VAL A 1 208 ? 5.924 -3.944 -2.513 1.00 98.31 208 VAL A C 1
ATOM 1675 O O . VAL A 1 208 ? 5.142 -3.963 -1.565 1.00 98.31 208 VAL A O 1
ATOM 1678 N N . GLU A 1 209 ? 5.504 -3.962 -3.776 1.00 98.06 209 GLU A N 1
ATOM 1679 C CA . GLU A 1 209 ? 4.089 -4.039 -4.149 1.00 98.06 209 GLU A CA 1
ATOM 1680 C C . GLU A 1 209 ? 3.450 -5.353 -3.679 1.00 98.06 209 GLU A C 1
ATOM 1682 O O . GLU A 1 209 ? 2.350 -5.337 -3.127 1.00 98.06 209 GLU A O 1
ATOM 1687 N N . ALA A 1 210 ? 4.153 -6.483 -3.813 1.00 98.25 210 ALA A N 1
ATOM 1688 C CA . ALA A 1 210 ? 3.690 -7.771 -3.300 1.00 98.25 210 ALA A CA 1
ATOM 1689 C C . ALA A 1 210 ? 3.595 -7.785 -1.765 1.00 98.25 210 ALA A C 1
ATOM 1691 O O . ALA A 1 210 ? 2.615 -8.291 -1.214 1.00 98.25 210 ALA A O 1
ATOM 1692 N N . ALA A 1 211 ? 4.577 -7.200 -1.071 1.00 97.88 211 ALA A N 1
ATOM 1693 C CA . ALA A 1 211 ? 4.551 -7.074 0.384 1.00 97.88 211 ALA A CA 1
ATOM 1694 C C . ALA A 1 211 ? 3.376 -6.204 0.856 1.00 97.88 211 ALA A C 1
ATOM 1696 O O . ALA A 1 211 ? 2.678 -6.574 1.798 1.00 97.88 211 ALA A O 1
ATOM 1697 N N . TRP A 1 212 ? 3.115 -5.088 0.171 1.00 96.94 212 TRP A N 1
ATOM 1698 C CA . TRP A 1 212 ? 1.990 -4.213 0.490 1.00 96.94 212 TRP A CA 1
ATOM 1699 C C . TRP A 1 212 ? 0.636 -4.885 0.225 1.00 96.94 212 TRP A C 1
ATOM 1701 O O . TRP A 1 212 ? -0.286 -4.746 1.028 1.00 96.94 212 TRP A O 1
ATOM 1711 N N . ALA A 1 213 ? 0.518 -5.664 -0.854 1.00 98.06 213 ALA A N 1
ATOM 1712 C CA . ALA A 1 213 ? -0.686 -6.440 -1.140 1.00 98.06 213 ALA A CA 1
ATOM 1713 C C . ALA A 1 213 ? -0.965 -7.497 -0.058 1.00 98.06 213 ALA A C 1
ATOM 1715 O O . ALA A 1 213 ? -2.112 -7.653 0.365 1.00 98.06 213 ALA A O 1
ATOM 1716 N N . GLU A 1 214 ? 0.066 -8.194 0.429 1.00 97.88 214 GLU A N 1
ATOM 1717 C CA . GLU A 1 214 ? -0.103 -9.153 1.525 1.00 97.88 214 GLU A CA 1
ATOM 1718 C C . GLU A 1 214 ? -0.454 -8.452 2.842 1.00 97.88 214 GLU A C 1
ATOM 1720 O O . GLU A 1 214 ? -1.353 -8.902 3.552 1.00 97.88 214 GLU A O 1
ATOM 1725 N N . GLU A 1 215 ? 0.178 -7.317 3.151 1.00 97.56 215 GLU A N 1
ATOM 1726 C CA . GLU A 1 215 ? -0.16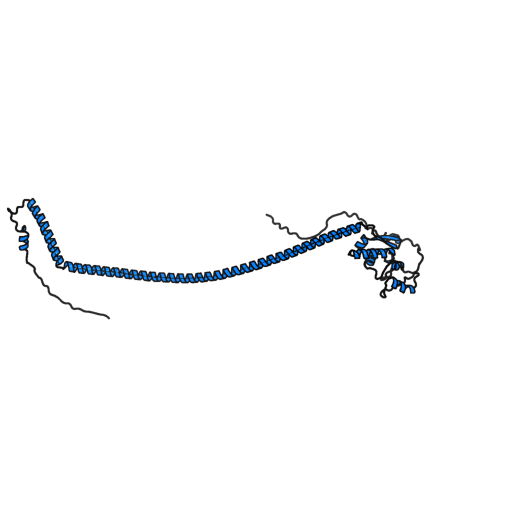2 -6.518 4.332 1.00 97.56 215 GLU A CA 1
ATOM 1727 C C . GLU A 1 215 ? -1.623 -6.045 4.296 1.00 97.56 215 GLU A C 1
ATOM 1729 O O . GLU A 1 215 ? -2.340 -6.182 5.290 1.00 97.56 215 GLU A O 1
ATOM 1734 N N . ALA A 1 216 ? -2.099 -5.567 3.143 1.00 98.19 216 ALA A N 1
ATOM 1735 C CA . ALA A 1 216 ? -3.498 -5.196 2.951 1.00 98.19 216 ALA A CA 1
ATOM 1736 C C . ALA A 1 216 ? -4.436 -6.389 3.197 1.00 98.19 216 ALA A C 1
ATOM 1738 O O . ALA A 1 216 ? -5.420 -6.269 3.928 1.00 98.19 216 ALA A O 1
ATOM 1739 N N . ARG A 1 217 ? -4.092 -7.570 2.671 1.00 98.06 217 ARG A N 1
ATOM 1740 C CA . ARG A 1 217 ? -4.881 -8.796 2.852 1.00 98.06 217 ARG A CA 1
ATOM 1741 C C . ARG A 1 217 ? -4.937 -9.245 4.317 1.00 98.06 217 ARG A C 1
ATOM 1743 O O . ARG A 1 217 ? -5.978 -9.694 4.801 1.00 98.06 217 ARG A O 1
ATOM 1750 N N . VAL A 1 218 ? -3.823 -9.120 5.038 1.00 98.38 218 VAL A N 1
ATOM 1751 C CA . VAL A 1 218 ? -3.737 -9.405 6.478 1.00 98.38 218 VAL A CA 1
ATOM 1752 C C . VAL A 1 218 ? -4.570 -8.400 7.276 1.00 98.38 218 VAL A C 1
ATOM 1754 O O . VAL A 1 218 ? -5.317 -8.807 8.168 1.00 98.38 218 VAL A O 1
ATOM 1757 N N . ALA A 1 219 ? -4.507 -7.109 6.939 1.00 98.12 219 ALA A N 1
ATOM 1758 C CA . ALA A 1 219 ? -5.309 -6.070 7.581 1.00 98.12 219 ALA A CA 1
ATOM 1759 C C . ALA A 1 219 ? -6.818 -6.299 7.383 1.00 98.12 219 ALA A C 1
ATOM 1761 O O . ALA A 1 219 ? -7.577 -6.216 8.350 1.00 98.12 219 ALA A O 1
ATOM 1762 N N . GLU A 1 220 ? -7.248 -6.662 6.173 1.00 97.88 220 GLU A N 1
ATOM 1763 C CA . GLU A 1 220 ? -8.642 -7.023 5.879 1.00 97.88 220 GLU A CA 1
ATOM 1764 C C . GLU A 1 220 ? -9.105 -8.235 6.698 1.00 97.88 220 GLU A C 1
ATOM 1766 O O . GLU A 1 220 ? -10.176 -8.205 7.307 1.00 97.88 220 GLU A O 1
ATOM 1771 N N . MET A 1 221 ? -8.282 -9.285 6.785 1.00 97.88 221 MET A N 1
ATOM 1772 C CA . MET A 1 221 ? -8.581 -10.461 7.609 1.00 97.88 221 MET A CA 1
ATOM 1773 C C . MET A 1 221 ? -8.715 -10.097 9.094 1.00 97.88 221 MET A C 1
ATOM 1775 O O . MET A 1 221 ? -9.642 -10.556 9.765 1.00 97.88 221 MET A O 1
ATOM 1779 N N . HIS A 1 222 ? -7.810 -9.267 9.619 1.00 98.31 222 HIS A N 1
ATOM 1780 C CA . HIS A 1 222 ? -7.885 -8.787 10.997 1.00 98.31 222 HIS A CA 1
ATOM 1781 C C . HIS A 1 222 ? -9.141 -7.951 11.248 1.00 98.31 222 HIS A C 1
ATOM 1783 O O . HIS A 1 222 ? -9.773 -8.108 12.293 1.00 98.31 222 HIS A O 1
ATOM 1789 N N . LEU A 1 223 ? -9.526 -7.100 10.298 1.00 98.38 223 LEU A N 1
ATOM 1790 C CA . LEU A 1 223 ? -10.734 -6.290 10.399 1.00 98.38 223 LEU A CA 1
ATOM 1791 C C . LEU A 1 223 ? -11.989 -7.174 10.422 1.00 98.38 223 LEU A C 1
ATOM 1793 O O . LEU A 1 223 ? -12.795 -7.043 11.340 1.00 98.38 223 LEU A O 1
ATOM 1797 N N . ALA A 1 224 ? -12.098 -8.155 9.522 1.00 98.06 224 ALA A N 1
ATOM 1798 C CA . ALA A 1 224 ? -13.197 -9.125 9.530 1.00 98.06 224 ALA A CA 1
ATOM 1799 C C . ALA A 1 224 ? -13.258 -9.941 10.844 1.00 98.06 224 ALA A C 1
ATOM 1801 O O . ALA A 1 224 ? -14.336 -10.224 11.380 1.00 98.06 224 ALA A O 1
ATOM 1802 N N . ALA A 1 225 ? -12.104 -10.293 11.421 1.00 98.19 225 ALA A N 1
ATOM 1803 C CA . ALA A 1 225 ? -12.036 -10.955 12.726 1.00 98.19 225 ALA A CA 1
ATOM 1804 C C . ALA A 1 225 ? -12.516 -10.046 13.878 1.00 98.19 225 ALA A C 1
ATOM 1806 O O . ALA A 1 225 ? -13.160 -10.511 14.821 1.00 98.19 225 ALA A O 1
ATOM 1807 N N . LEU A 1 226 ? -12.234 -8.742 13.814 1.00 98.06 226 LEU A N 1
ATOM 1808 C CA . LEU A 1 226 ? -12.729 -7.778 14.798 1.00 98.06 226 LEU A CA 1
ATOM 1809 C C . LEU A 1 226 ? -14.234 -7.538 14.662 1.00 98.06 226 LEU A C 1
ATOM 1811 O O . LEU A 1 226 ? -14.919 -7.468 15.680 1.00 98.06 226 LEU A O 1
ATOM 1815 N N . GLU A 1 227 ? -14.761 -7.470 13.441 1.00 98.00 227 GLU A N 1
ATOM 1816 C CA . GLU A 1 227 ? -16.202 -7.344 13.194 1.00 98.00 227 GLU A CA 1
ATOM 1817 C C . GLU A 1 227 ? -16.974 -8.546 13.746 1.00 98.00 227 GLU A C 1
ATOM 1819 O O . GLU A 1 227 ? -17.937 -8.382 14.497 1.00 98.00 227 GLU A O 1
ATOM 1824 N N . THR A 1 228 ? -16.514 -9.766 13.452 1.00 98.06 228 THR A N 1
ATOM 1825 C CA . THR A 1 228 ? -17.125 -10.996 13.984 1.00 98.06 228 THR A CA 1
ATOM 1826 C C . THR A 1 228 ? -17.068 -11.052 15.510 1.00 98.06 228 THR A C 1
ATOM 1828 O O . THR A 1 228 ? -18.069 -11.384 16.151 1.00 98.06 228 THR A O 1
ATOM 1831 N N . ARG A 1 229 ? -15.943 -10.653 16.119 1.00 98.25 229 ARG A N 1
ATOM 1832 C CA . ARG A 1 229 ? -15.831 -10.524 17.578 1.00 98.25 229 ARG A CA 1
ATOM 1833 C C . ARG A 1 229 ? -16.786 -9.471 18.140 1.00 98.25 229 ARG A C 1
ATOM 1835 O O . ARG A 1 229 ? -17.386 -9.707 19.185 1.00 98.25 229 ARG A O 1
ATOM 1842 N N . GLY A 1 230 ? -16.940 -8.333 17.465 1.00 98.31 230 GLY A N 1
ATOM 1843 C CA . GLY A 1 230 ? -17.875 -7.279 17.855 1.00 98.31 230 GLY A CA 1
ATOM 1844 C C . GLY A 1 230 ? -19.320 -7.776 17.882 1.00 98.31 230 GLY A C 1
ATOM 1845 O O . GLY A 1 230 ? -20.022 -7.569 18.869 1.00 98.31 230 GLY A O 1
ATOM 1846 N N . LEU A 1 231 ? -19.740 -8.513 16.851 1.00 98.25 231 LEU A N 1
ATOM 1847 C CA . LEU A 1 231 ? -21.068 -9.133 16.807 1.00 98.25 231 LEU A CA 1
ATOM 1848 C C . LEU A 1 231 ? -21.279 -10.145 17.939 1.00 98.25 231 LEU A C 1
ATOM 1850 O O . LEU A 1 231 ? -22.353 -10.176 18.540 1.00 98.25 231 LEU A O 1
ATOM 1854 N N . TRP A 1 232 ? -20.262 -10.954 18.247 1.00 97.94 232 TRP A N 1
ATOM 1855 C CA . TRP A 1 232 ? -20.333 -11.929 19.335 1.00 97.94 232 TRP A CA 1
ATOM 1856 C C . TRP A 1 232 ? -20.474 -11.253 20.703 1.00 97.94 232 TRP A C 1
ATOM 1858 O O . TRP A 1 232 ? -21.354 -11.622 21.476 1.00 97.94 232 TRP A O 1
ATOM 1868 N N . LEU A 1 233 ? -19.682 -10.210 20.965 1.00 98.31 233 LEU A N 1
ATOM 1869 C CA . LEU A 1 233 ? -19.769 -9.428 22.202 1.00 98.31 233 LEU A CA 1
ATOM 1870 C C . LEU A 1 233 ? -21.122 -8.720 22.350 1.00 98.31 233 LEU A C 1
ATOM 1872 O O . LEU A 1 233 ? -21.671 -8.663 23.447 1.00 98.31 233 LEU A O 1
ATOM 1876 N N . GLU A 1 234 ? -21.693 -8.203 21.263 1.00 97.94 234 GLU A N 1
ATOM 1877 C CA . GLU A 1 234 ? -23.036 -7.613 21.302 1.00 97.94 234 GLU A CA 1
ATOM 1878 C C . GLU A 1 234 ? -24.123 -8.660 21.587 1.00 97.94 234 GLU A C 1
ATOM 1880 O O . GLU A 1 234 ? -25.080 -8.380 22.311 1.00 97.94 234 GLU A O 1
ATOM 1885 N N . ALA A 1 235 ? -23.983 -9.882 21.066 1.00 97.81 235 ALA A N 1
ATOM 1886 C CA . ALA A 1 235 ? -24.883 -10.983 21.401 1.00 97.81 235 ALA A CA 1
ATOM 1887 C C . ALA A 1 235 ? -24.738 -11.414 22.873 1.00 97.81 235 ALA A C 1
ATOM 1889 O O . ALA A 1 235 ? -25.746 -11.569 23.562 1.00 97.81 235 ALA A O 1
ATOM 1890 N N . GLU A 1 236 ? -23.506 -11.538 23.372 1.00 97.69 236 GLU A N 1
ATOM 1891 C CA . GLU A 1 236 ? -23.208 -11.866 24.772 1.00 97.69 236 GLU A CA 1
ATOM 1892 C C . GLU A 1 236 ? -23.773 -10.807 25.725 1.00 97.69 236 GLU A C 1
ATOM 1894 O O . GLU A 1 236 ? -24.467 -11.132 26.685 1.00 97.69 236 GLU A O 1
ATOM 1899 N N . LYS A 1 237 ? -23.574 -9.522 25.418 1.00 98.00 237 LYS A N 1
ATOM 1900 C CA . LYS A 1 237 ? -24.128 -8.413 26.201 1.00 98.00 237 LYS A CA 1
ATOM 1901 C C . LYS A 1 237 ? -25.654 -8.451 26.258 1.00 98.00 237 LYS A C 1
ATOM 1903 O O . LYS A 1 237 ? -26.227 -8.182 27.311 1.00 98.00 237 LYS A O 1
ATOM 1908 N N . LYS A 1 238 ? -26.322 -8.778 25.147 1.00 97.88 238 LYS A N 1
ATOM 1909 C CA . LYS A 1 238 ? -27.784 -8.948 25.123 1.00 97.88 238 LYS A CA 1
ATOM 1910 C C . LYS A 1 238 ? -28.227 -10.129 25.984 1.00 97.88 238 LYS A C 1
ATOM 1912 O O . LYS A 1 238 ? -29.195 -9.986 26.721 1.00 97.88 238 LYS A O 1
ATOM 1917 N N . ALA A 1 239 ? -27.518 -11.255 25.926 1.00 97.69 239 ALA A N 1
ATOM 1918 C CA . ALA A 1 239 ? -27.816 -12.415 26.764 1.00 97.69 239 ALA A CA 1
ATOM 1919 C C . ALA A 1 239 ? -27.656 -12.088 28.259 1.00 97.69 239 ALA A C 1
ATOM 1921 O O . ALA A 1 239 ? -28.571 -12.337 29.040 1.00 97.69 239 ALA A O 1
ATOM 1922 N N . LEU A 1 240 ? -26.555 -11.430 28.634 1.00 97.62 240 LEU A N 1
ATOM 1923 C CA . LEU A 1 240 ? -26.307 -10.990 30.009 1.00 97.62 240 LEU A CA 1
ATOM 1924 C C . LEU A 1 240 ? -27.335 -9.962 30.497 1.00 97.62 240 LEU A C 1
ATOM 1926 O O . LEU A 1 240 ? -27.698 -9.966 31.669 1.00 97.62 240 LEU A O 1
ATOM 1930 N N . ALA A 1 241 ? -27.821 -9.077 29.622 1.00 98.00 241 ALA A N 1
ATOM 1931 C CA . ALA A 1 241 ? -28.875 -8.131 29.980 1.00 98.00 241 ALA A CA 1
ATOM 1932 C C . ALA A 1 241 ? -30.190 -8.847 30.332 1.00 98.00 241 ALA A C 1
ATOM 1934 O O . ALA A 1 241 ? -30.817 -8.493 31.328 1.00 98.00 241 ALA A O 1
ATOM 1935 N N . VAL A 1 242 ? -30.564 -9.876 29.563 1.00 97.94 242 VAL A N 1
ATOM 1936 C CA . VAL A 1 242 ? -31.750 -10.705 29.842 1.00 97.94 242 VAL A CA 1
ATOM 1937 C C . VAL A 1 242 ? -31.581 -11.493 31.143 1.00 97.94 242 VAL A C 1
ATOM 1939 O O . VAL A 1 242 ? -32.499 -11.533 31.958 1.00 97.94 242 VAL A O 1
ATOM 1942 N N . GLU A 1 243 ? -30.407 -12.085 31.374 1.00 97.31 243 GLU A N 1
ATOM 1943 C CA . GLU A 1 243 ? -30.114 -12.812 32.616 1.00 97.31 243 GLU A CA 1
ATOM 1944 C C . GLU A 1 243 ? -30.184 -11.895 33.842 1.00 97.31 243 GLU A C 1
ATOM 1946 O O . GLU A 1 243 ? -30.791 -12.245 34.854 1.00 97.31 243 GLU A O 1
ATOM 1951 N N . LYS A 1 244 ? -29.622 -10.686 33.739 1.00 97.62 244 LYS A N 1
ATOM 1952 C CA . LYS A 1 244 ? -29.692 -9.685 34.803 1.00 97.62 244 LYS A CA 1
ATOM 1953 C C . LYS A 1 244 ? -31.139 -9.306 35.126 1.00 97.62 244 LYS A C 1
ATOM 1955 O O . LYS A 1 244 ? -31.489 -9.253 36.300 1.00 97.62 244 LYS A O 1
ATOM 1960 N N . GLU A 1 245 ? -31.965 -9.045 34.114 1.00 97.38 245 GLU A N 1
ATOM 1961 C CA . GLU A 1 245 ? -33.378 -8.697 34.311 1.00 97.38 245 GLU A CA 1
ATOM 1962 C C . GLU A 1 245 ? -34.150 -9.840 34.991 1.00 97.38 245 GLU A C 1
ATOM 1964 O O . GLU A 1 245 ? -34.912 -9.604 35.930 1.00 97.38 245 GLU A O 1
ATOM 1969 N N . ALA A 1 246 ? -33.894 -11.090 34.591 1.00 97.12 246 ALA A N 1
ATOM 1970 C CA . ALA A 1 246 ? -34.486 -12.263 35.230 1.00 97.12 246 ALA A CA 1
ATOM 1971 C C . ALA A 1 246 ? -34.073 -12.393 36.708 1.00 97.12 246 ALA A C 1
ATOM 1973 O O . ALA A 1 246 ? -34.918 -12.637 37.569 1.00 97.12 246 ALA A O 1
ATOM 1974 N N . LEU A 1 247 ? -32.793 -12.175 37.018 1.00 96.81 247 LEU A N 1
ATOM 1975 C CA . LEU A 1 247 ? -32.272 -12.262 38.383 1.00 96.81 247 LEU A CA 1
ATOM 1976 C C . LEU A 1 247 ? -32.754 -11.098 39.266 1.00 96.81 247 LEU A C 1
ATOM 1978 O O . LEU A 1 247 ? -32.967 -11.265 40.470 1.00 96.81 247 LEU A O 1
ATOM 1982 N N . GLU A 1 248 ? -32.957 -9.911 38.690 1.00 97.25 248 GLU A N 1
ATOM 1983 C CA . GLU A 1 248 ? -33.600 -8.785 39.375 1.00 97.25 248 GLU A CA 1
ATOM 1984 C C . GLU A 1 248 ? -35.071 -9.091 39.695 1.00 97.25 248 GLU A C 1
ATOM 1986 O O . GLU A 1 248 ? -35.518 -8.807 40.810 1.00 97.25 248 GLU A O 1
ATOM 1991 N N . ALA A 1 249 ? -35.801 -9.734 38.776 1.00 97.62 249 ALA A N 1
ATOM 1992 C CA . ALA A 1 249 ? -37.169 -10.190 39.015 1.00 97.62 249 ALA A CA 1
ATOM 1993 C C . ALA A 1 249 ? -37.241 -11.277 40.105 1.00 97.62 249 ALA A C 1
ATOM 1995 O O . ALA A 1 249 ? -38.092 -11.198 40.992 1.00 97.62 249 ALA A O 1
ATOM 1996 N N . GLU A 1 250 ? -36.322 -12.247 40.096 1.00 97.50 250 GLU A N 1
ATOM 1997 C CA . GLU A 1 250 ? -36.228 -13.280 41.138 1.00 97.50 250 GLU A CA 1
ATOM 1998 C C . GLU A 1 250 ? -35.924 -12.669 42.514 1.00 97.50 250 GLU A C 1
ATOM 2000 O O . GLU A 1 250 ? -36.590 -12.983 43.499 1.00 97.50 250 GLU A O 1
ATOM 2005 N N . ASN A 1 251 ? -34.981 -11.724 42.594 1.00 95.69 251 ASN A N 1
ATOM 2006 C CA . ASN A 1 251 ? -34.696 -11.019 43.847 1.00 95.69 251 ASN A CA 1
ATOM 2007 C C . ASN A 1 251 ? -35.891 -10.204 44.351 1.00 95.69 251 ASN A C 1
ATOM 2009 O O . ASN A 1 251 ? -36.104 -10.116 45.561 1.00 95.69 251 ASN A O 1
ATOM 2013 N N . ALA A 1 252 ? -36.659 -9.585 43.453 1.00 97.75 252 ALA A N 1
ATOM 2014 C CA . ALA A 1 252 ? -37.877 -8.877 43.830 1.00 97.75 252 ALA A CA 1
ATOM 2015 C C . ALA A 1 252 ? -38.931 -9.840 44.401 1.00 97.75 252 ALA A C 1
ATOM 2017 O O . ALA A 1 252 ? -39.523 -9.537 45.437 1.00 97.75 252 ALA A O 1
ATOM 2018 N N . ALA A 1 253 ? -39.110 -11.012 43.781 1.00 97.50 253 ALA A N 1
ATOM 2019 C CA . ALA A 1 253 ? -40.011 -12.053 44.272 1.00 97.50 253 ALA A CA 1
ATOM 2020 C C . ALA A 1 253 ? -39.581 -12.581 45.651 1.00 97.50 253 ALA A C 1
ATOM 2022 O O . ALA A 1 253 ? -40.383 -12.588 46.582 1.00 97.50 253 ALA A O 1
ATOM 2023 N N . LEU A 1 254 ? -38.298 -12.918 45.825 1.00 97.25 254 LEU A N 1
ATOM 2024 C CA . LEU A 1 254 ? -37.760 -13.387 47.107 1.00 97.25 254 LEU A CA 1
ATOM 2025 C C . LEU A 1 254 ? -37.887 -12.340 48.220 1.00 97.25 254 LEU A C 1
ATOM 2027 O O . LEU A 1 254 ? -38.145 -12.687 49.371 1.00 97.25 254 LEU A O 1
ATOM 2031 N N . ARG A 1 255 ? -37.723 -11.050 47.902 1.00 97.69 255 ARG A N 1
ATOM 2032 C CA . ARG A 1 255 ? -37.964 -9.969 48.871 1.00 97.69 255 ARG A CA 1
ATOM 2033 C C . ARG A 1 255 ? -39.431 -9.897 49.285 1.00 97.69 255 ARG A C 1
ATOM 2035 O O . ARG A 1 255 ? -39.693 -9.766 50.475 1.00 97.69 255 ARG A O 1
ATOM 2042 N N . ALA A 1 256 ? -40.360 -10.024 48.338 1.00 97.06 256 ALA A N 1
ATOM 2043 C CA . ALA A 1 256 ? -41.789 -10.042 48.640 1.00 97.06 256 ALA A CA 1
ATOM 2044 C C . ALA A 1 256 ? -42.169 -11.240 49.528 1.00 97.06 256 ALA A C 1
ATOM 2046 O O . ALA A 1 256 ? -42.833 -11.050 50.543 1.00 97.06 256 ALA A O 1
ATOM 2047 N N . GLU A 1 257 ? -41.682 -12.446 49.212 1.00 97.12 257 GLU A N 1
ATOM 2048 C CA . GLU A 1 257 ? -41.894 -13.634 50.055 1.00 97.12 257 GLU A CA 1
ATOM 2049 C C . GLU A 1 257 ? -41.293 -13.466 51.453 1.00 97.12 257 GLU A C 1
ATOM 2051 O O . GLU A 1 257 ? -41.894 -13.869 52.450 1.00 97.12 257 GLU A O 1
ATOM 2056 N N . LEU A 1 258 ? -40.101 -12.872 51.549 1.00 97.75 258 LEU A N 1
ATOM 2057 C CA . LEU A 1 258 ? -39.462 -12.603 52.830 1.00 97.75 258 LEU A CA 1
ATOM 2058 C C . LEU A 1 258 ? -40.294 -11.634 53.674 1.00 97.75 258 LEU A C 1
ATOM 2060 O O . LEU A 1 258 ? -40.453 -11.866 54.870 1.00 97.75 258 LEU A O 1
ATOM 2064 N N . ASP A 1 259 ? -40.800 -10.557 53.081 1.00 97.06 259 ASP A N 1
ATOM 2065 C CA . ASP A 1 259 ? -41.600 -9.568 53.801 1.00 97.06 259 ASP A CA 1
ATOM 2066 C C . ASP A 1 259 ? -42.971 -10.130 54.201 1.00 97.06 259 ASP A C 1
ATOM 2068 O O . ASP A 1 259 ? -43.424 -9.881 55.317 1.00 97.06 259 ASP A O 1
ATOM 2072 N N . GLU A 1 260 ? -43.578 -10.984 53.374 1.00 97.19 260 GLU A N 1
ATOM 2073 C CA . GLU A 1 260 ? -44.786 -11.724 53.748 1.00 97.19 260 GLU A CA 1
ATOM 2074 C C . GLU A 1 260 ? -44.517 -12.701 54.903 1.00 97.19 260 GLU A C 1
ATOM 2076 O O . GLU A 1 260 ? -45.256 -12.727 55.886 1.00 97.19 260 GLU A O 1
ATOM 2081 N N . ASN A 1 261 ? -43.428 -13.473 54.838 1.00 96.44 261 ASN A N 1
ATOM 2082 C CA . ASN A 1 261 ? -43.048 -14.393 55.911 1.00 96.44 261 ASN A CA 1
ATOM 2083 C C . ASN A 1 261 ? -42.717 -13.653 57.216 1.00 96.44 261 ASN A C 1
ATOM 2085 O O . ASN A 1 261 ? -43.067 -14.141 58.289 1.00 96.44 261 ASN A O 1
ATOM 2089 N N . LYS A 1 262 ? -42.080 -12.476 57.146 1.00 97.62 262 LYS A N 1
ATOM 2090 C CA . LYS A 1 262 ? -41.872 -11.611 58.317 1.00 97.62 262 LYS A CA 1
ATOM 2091 C C . LYS A 1 262 ? -43.200 -11.133 58.895 1.00 97.62 262 LYS A C 1
ATOM 2093 O O . LYS A 1 262 ? -43.381 -11.254 60.099 1.00 97.62 262 LYS A O 1
ATOM 2098 N N . ALA A 1 263 ? -44.124 -10.653 58.061 1.00 96.94 263 ALA A N 1
ATOM 2099 C CA . ALA A 1 263 ? -45.440 -10.205 58.513 1.00 96.94 263 ALA A CA 1
ATOM 2100 C C . ALA A 1 263 ? -46.219 -11.341 59.197 1.00 96.94 263 ALA A C 1
ATOM 2102 O O . ALA A 1 263 ? -46.743 -11.150 60.291 1.00 96.94 263 ALA A O 1
ATOM 2103 N N . ARG A 1 264 ? -46.211 -12.552 58.616 1.00 96.81 264 ARG A N 1
ATOM 2104 C CA . ARG A 1 264 ? -46.814 -13.743 59.241 1.00 96.81 264 ARG A CA 1
ATOM 2105 C C . ARG A 1 264 ? -46.154 -14.089 60.581 1.00 96.81 264 ARG A C 1
ATOM 2107 O O . ARG A 1 264 ? -46.849 -14.433 61.531 1.00 96.81 264 ARG A O 1
ATOM 2114 N N . ALA A 1 265 ? -44.827 -13.991 60.673 1.00 96.62 265 ALA A N 1
ATOM 2115 C CA . ALA A 1 265 ? -44.104 -14.251 61.917 1.00 96.62 265 ALA A CA 1
ATOM 2116 C C . ALA A 1 265 ? -44.396 -13.198 63.002 1.00 96.62 265 ALA A C 1
ATOM 2118 O O . ALA A 1 265 ? -44.499 -13.549 64.176 1.00 96.62 265 ALA A O 1
ATOM 2119 N N . GLU A 1 266 ? -44.540 -11.923 62.629 1.00 96.88 266 GLU A N 1
ATOM 2120 C CA . GLU A 1 266 ? -44.937 -10.845 63.542 1.00 96.88 266 GLU A CA 1
ATOM 2121 C C . GLU A 1 266 ? -46.376 -11.034 64.039 1.00 96.88 266 GLU A C 1
ATOM 2123 O O . GLU A 1 266 ? -46.599 -10.999 65.249 1.00 96.88 266 GLU A O 1
ATOM 2128 N N . GLU A 1 267 ? -47.325 -11.331 63.147 1.00 96.75 267 GLU A N 1
ATOM 2129 C CA . GLU A 1 267 ? -48.717 -11.636 63.507 1.00 96.75 267 GLU A CA 1
ATOM 2130 C C . GLU A 1 267 ? -48.799 -12.846 64.449 1.00 96.75 267 GLU A C 1
ATOM 2132 O O . GLU A 1 267 ? -49.498 -12.816 65.465 1.00 96.75 267 GLU A O 1
ATOM 2137 N N . GLU A 1 268 ? -48.040 -13.908 64.170 1.00 96.38 268 GLU A N 1
ATOM 2138 C CA . GLU A 1 268 ? -47.988 -15.076 65.045 1.00 96.38 268 GLU A CA 1
ATOM 2139 C C . GLU A 1 268 ? -47.358 -14.750 66.407 1.00 96.38 268 GLU A C 1
ATOM 2141 O O . GLU A 1 268 ? -47.845 -15.219 67.439 1.00 96.38 268 GLU A O 1
ATOM 2146 N N . ALA A 1 269 ? -46.317 -13.915 66.445 1.00 96.44 269 ALA A N 1
ATOM 2147 C CA . ALA A 1 269 ? -45.719 -13.459 67.695 1.00 96.44 269 ALA A CA 1
ATOM 2148 C C . ALA A 1 269 ? -46.695 -12.607 68.524 1.00 96.44 269 ALA A C 1
ATOM 2150 O O . ALA A 1 269 ? -46.741 -12.749 69.750 1.00 96.44 269 ALA A O 1
ATOM 2151 N N . GLU A 1 270 ? -47.491 -11.748 67.883 1.00 96.12 270 GLU A N 1
ATOM 2152 C CA . GLU A 1 270 ? -48.557 -10.990 68.541 1.00 96.12 270 GLU A CA 1
ATOM 2153 C C . GLU A 1 270 ? -49.667 -11.909 69.061 1.00 96.12 270 GLU A C 1
ATOM 2155 O O . GLU A 1 270 ? -50.047 -11.797 70.231 1.00 96.12 270 GLU A O 1
ATOM 2160 N N . ARG A 1 271 ? -50.120 -12.878 68.252 1.00 96.69 271 ARG A N 1
ATOM 2161 C CA . ARG A 1 271 ? -51.102 -13.897 68.656 1.00 96.69 271 ARG A CA 1
ATOM 2162 C C . ARG A 1 271 ? -50.626 -14.670 69.885 1.00 96.69 271 ARG A C 1
ATOM 2164 O O . ARG A 1 271 ? -51.343 -14.736 70.881 1.00 96.69 271 ARG A O 1
ATOM 2171 N N . LEU A 1 272 ? -49.406 -15.209 69.846 1.00 96.75 272 LEU A N 1
ATOM 2172 C CA . LEU A 1 272 ? -48.817 -15.967 70.955 1.00 96.75 272 LEU A CA 1
ATOM 2173 C C . LEU A 1 272 ? -48.622 -15.102 72.205 1.00 96.75 272 LEU A C 1
ATOM 2175 O O . LEU A 1 272 ? -48.824 -15.575 73.324 1.00 96.75 272 LEU A O 1
ATOM 2179 N N . ARG A 1 273 ? -48.259 -13.824 72.043 1.00 96.94 273 ARG A N 1
ATOM 2180 C CA . ARG A 1 273 ? -48.182 -12.881 73.166 1.00 96.94 273 ARG A CA 1
ATOM 2181 C C . ARG A 1 273 ? -49.559 -12.669 73.797 1.00 96.94 273 ARG A C 1
ATOM 2183 O O . ARG A 1 273 ? -49.657 -12.695 75.022 1.00 96.94 273 ARG A O 1
ATOM 2190 N N . GLY A 1 274 ? -50.604 -12.500 72.987 1.00 94.56 274 GLY A N 1
ATOM 2191 C CA . GLY A 1 274 ? -51.987 -12.410 73.458 1.00 94.56 274 GLY A CA 1
ATOM 2192 C C . GLY A 1 274 ? -52.433 -13.672 74.201 1.00 94.56 274 GLY A C 1
ATOM 2193 O O . GLY A 1 274 ? -52.937 -13.584 75.319 1.00 94.56 274 GLY A O 1
ATOM 2194 N N . GLU A 1 275 ? -52.167 -14.854 73.640 1.00 95.88 275 GLU A N 1
ATOM 2195 C CA . GLU A 1 275 ? -52.443 -16.146 74.285 1.00 95.88 275 GLU A CA 1
ATOM 2196 C C . GLU A 1 275 ? -51.705 -16.297 75.618 1.00 95.88 275 GLU A C 1
ATOM 2198 O O . GLU A 1 275 ? -52.298 -16.742 76.600 1.00 95.88 275 GLU A O 1
ATOM 2203 N N . SER A 1 276 ? -50.442 -15.868 75.691 1.00 95.25 276 SER A N 1
ATOM 2204 C CA . SER A 1 276 ? -49.666 -15.893 76.931 1.00 95.25 276 SER A CA 1
ATOM 2205 C C . SER A 1 276 ? -50.225 -14.950 77.999 1.00 95.25 276 SER A C 1
ATOM 2207 O O . SER A 1 276 ? -50.197 -15.316 79.172 1.00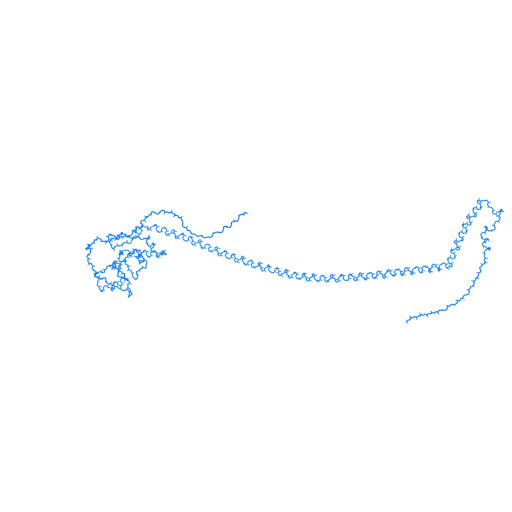 95.25 276 SER A O 1
ATOM 2209 N N . ILE A 1 277 ? -50.702 -13.754 77.631 1.00 94.81 277 ILE A N 1
ATOM 2210 C CA . ILE A 1 277 ? -51.340 -12.816 78.572 1.00 94.81 277 ILE A CA 1
ATOM 2211 C C . ILE A 1 277 ? -52.645 -13.421 79.091 1.00 94.81 277 ILE A C 1
ATOM 2213 O O . ILE A 1 277 ? -52.830 -13.519 80.301 1.00 94.81 277 ILE A O 1
ATOM 2217 N N . ASN A 1 278 ? -53.495 -13.921 78.192 1.00 93.81 278 ASN A N 1
ATOM 2218 C CA . ASN A 1 278 ? -54.756 -14.560 78.564 1.00 93.81 278 ASN A CA 1
ATOM 2219 C C . ASN A 1 278 ? -54.529 -15.770 79.487 1.00 93.81 278 ASN A C 1
ATOM 2221 O O . ASN A 1 278 ? -55.211 -15.914 80.501 1.00 93.81 278 ASN A O 1
ATOM 2225 N N . ALA A 1 279 ? -53.552 -16.629 79.172 1.00 94.44 279 ALA A N 1
ATOM 2226 C CA . ALA A 1 279 ? -53.191 -17.780 80.000 1.00 94.44 279 ALA A CA 1
ATOM 2227 C C . ALA A 1 279 ? -52.634 -17.360 81.369 1.00 94.44 279 ALA A C 1
ATOM 2229 O O . ALA A 1 279 ? -52.943 -17.992 82.381 1.00 94.44 279 ALA A O 1
ATOM 2230 N N . TRP A 1 280 ? -51.836 -16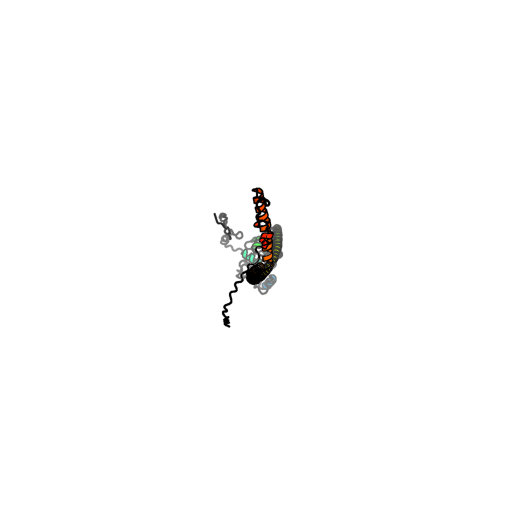.290 81.413 1.00 94.56 280 TRP A N 1
ATOM 2231 C CA . TRP A 1 280 ? -51.342 -15.718 82.661 1.00 94.56 280 TRP A CA 1
ATOM 2232 C C . TRP A 1 280 ? -52.478 -15.179 83.529 1.00 94.56 280 TRP A C 1
ATOM 2234 O O . TRP A 1 280 ? -52.514 -15.485 84.718 1.00 94.56 280 TRP A O 1
ATOM 2244 N N . ASP A 1 281 ? -53.420 -14.430 82.956 1.00 92.88 281 ASP A N 1
ATOM 2245 C CA . ASP A 1 281 ? -54.562 -13.882 83.688 1.00 92.88 281 ASP A CA 1
ATOM 2246 C C . ASP A 1 281 ? -55.472 -14.994 84.218 1.00 92.88 281 ASP A C 1
ATOM 2248 O O . ASP A 1 281 ? -55.815 -14.991 85.399 1.00 92.88 281 ASP A O 1
ATOM 2252 N N . LEU A 1 282 ? -55.769 -16.010 83.402 1.00 92.38 282 LEU A N 1
ATOM 2253 C CA . LEU A 1 282 ? -56.482 -17.215 83.840 1.00 92.38 282 LEU A CA 1
ATOM 2254 C C . LEU A 1 282 ? -55.756 -17.926 84.992 1.00 92.38 282 LEU A C 1
ATOM 2256 O O . LEU A 1 282 ? -56.382 -18.289 85.988 1.00 92.38 282 LEU A O 1
ATOM 2260 N N . GLY A 1 283 ? -54.437 -18.108 84.882 1.00 92.62 283 GLY A N 1
ATOM 2261 C CA . GLY A 1 283 ? -53.620 -18.734 85.924 1.00 92.62 283 GLY A CA 1
ATOM 2262 C C . GLY A 1 283 ? -53.558 -17.906 87.208 1.00 92.62 283 GLY A C 1
ATOM 2263 O O . GLY A 1 283 ? -53.650 -18.455 88.305 1.00 92.62 283 GLY A O 1
ATOM 2264 N N . LYS A 1 284 ? -53.458 -16.581 87.086 1.00 92.62 284 LYS A N 1
ATOM 2265 C CA . LYS A 1 284 ? -53.487 -15.635 88.203 1.00 92.62 284 LYS A CA 1
ATOM 2266 C C . LYS A 1 284 ? -54.838 -15.670 88.913 1.00 92.62 284 LYS A C 1
ATOM 2268 O O . LYS A 1 284 ? -54.858 -15.777 90.134 1.00 92.62 284 LYS A O 1
ATOM 2273 N N . GLU A 1 285 ? -55.945 -15.621 88.176 1.00 91.06 285 GLU A N 1
ATOM 2274 C CA . GLU A 1 285 ? -57.298 -15.731 88.733 1.00 91.06 285 GLU A CA 1
ATOM 2275 C C . GLU A 1 285 ? -57.511 -17.080 89.432 1.00 91.06 285 GLU A C 1
ATOM 2277 O O . GLU A 1 285 ? -58.017 -17.128 90.555 1.00 91.06 285 GLU A O 1
ATOM 2282 N N . ALA A 1 286 ? -57.061 -18.180 88.822 1.00 91.50 286 ALA A N 1
ATOM 2283 C CA . ALA A 1 286 ? -57.107 -19.503 89.440 1.00 91.50 286 ALA A CA 1
ATOM 2284 C C . ALA A 1 286 ? -56.261 -19.575 90.7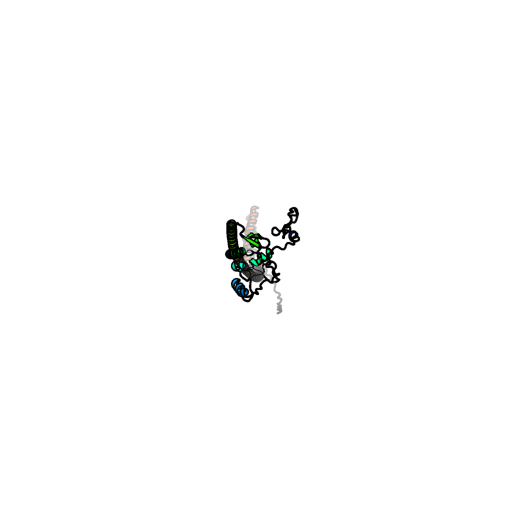23 1.00 91.50 286 ALA A C 1
ATOM 2286 O O . ALA A 1 286 ? -56.712 -20.127 91.726 1.00 91.50 286 ALA A O 1
ATOM 2287 N N . PHE A 1 287 ? -55.063 -18.981 90.727 1.00 91.69 287 PHE A N 1
ATOM 2288 C CA . PHE A 1 287 ? -54.202 -18.912 91.908 1.00 91.69 287 PHE A CA 1
ATOM 2289 C C . PHE A 1 287 ? -54.824 -18.065 93.022 1.00 91.69 287 PHE A C 1
ATOM 2291 O O . PHE A 1 287 ? -54.840 -18.504 94.168 1.00 91.69 287 PHE A O 1
ATOM 2298 N N . LEU A 1 288 ? -55.382 -16.892 92.713 1.00 90.56 288 LEU A N 1
ATOM 2299 C CA . LEU A 1 288 ? -56.053 -16.037 93.701 1.00 90.56 288 LEU A CA 1
ATOM 2300 C C . LEU A 1 288 ? -57.261 -16.730 94.347 1.00 90.56 288 LEU A C 1
ATOM 2302 O O . LEU A 1 288 ? -57.511 -16.534 95.533 1.00 90.56 288 LEU A O 1
ATOM 2306 N N . LYS A 1 289 ? -57.971 -17.571 93.587 1.00 89.94 289 LYS A N 1
ATOM 2307 C CA . LYS A 1 289 ? -59.079 -18.407 94.079 1.00 89.94 289 LYS A CA 1
ATOM 2308 C C . LYS A 1 289 ? -58.622 -19.718 94.731 1.00 89.94 289 LYS A C 1
ATOM 2310 O O . LYS A 1 289 ? -59.447 -20.444 95.279 1.00 89.94 289 LYS A O 1
ATOM 2315 N N . SER A 1 290 ? -57.333 -20.051 94.668 1.00 89.44 290 SER A N 1
ATOM 2316 C CA . SER A 1 290 ? -56.809 -21.294 95.234 1.00 89.44 290 SER A CA 1
ATOM 2317 C C . SER A 1 290 ? -56.718 -21.230 96.760 1.00 89.44 290 SER A C 1
ATOM 2319 O O . SER A 1 290 ? -56.440 -20.186 97.360 1.00 89.44 290 SER A O 1
ATOM 2321 N N . SER A 1 291 ? -56.871 -22.387 97.405 1.00 86.62 291 SER A N 1
ATOM 2322 C CA . SER A 1 291 ? -56.634 -22.521 98.844 1.00 86.62 291 SER A CA 1
ATOM 2323 C C . SER A 1 291 ? -55.176 -22.227 99.222 1.00 86.62 291 SER A C 1
ATOM 2325 O O . SER A 1 291 ? -54.922 -21.719 100.313 1.00 86.62 291 SER A O 1
ATOM 2327 N N . GLU A 1 292 ? -54.218 -22.468 98.319 1.00 91.12 292 GLU A N 1
ATOM 2328 C CA . GLU A 1 292 ? -52.797 -22.158 98.523 1.00 91.12 292 GLU A CA 1
ATOM 2329 C C . GLU A 1 292 ? -52.556 -20.658 98.744 1.00 91.12 292 GLU A C 1
ATOM 2331 O O . GLU A 1 292 ? -51.819 -20.284 99.663 1.00 91.12 292 GLU A O 1
ATOM 2336 N N . PHE A 1 293 ? -53.213 -19.786 97.967 1.00 90.94 293 PHE A N 1
ATOM 2337 C CA . PHE A 1 293 ? -53.143 -18.336 98.172 1.00 90.94 293 PHE A CA 1
ATOM 2338 C C . PHE A 1 293 ? -53.744 -17.925 99.518 1.00 90.94 293 PHE A C 1
ATOM 2340 O O . PHE A 1 293 ? -53.117 -17.167 100.262 1.00 90.94 293 PHE A O 1
ATOM 2347 N N . GLY A 1 294 ? -54.912 -18.469 99.874 1.00 88.62 294 GLY A N 1
ATOM 2348 C CA . GLY A 1 294 ? -55.537 -18.239 101.180 1.00 88.62 294 GLY A CA 1
ATOM 2349 C C . GLY A 1 294 ? -54.615 -18.622 102.345 1.00 88.62 294 GLY A C 1
ATOM 2350 O O . GLY A 1 294 ? -54.411 -17.828 103.266 1.00 88.62 294 GLY A O 1
ATOM 2351 N N . VAL A 1 295 ? -53.967 -19.789 102.266 1.00 91.12 295 VAL A N 1
ATOM 2352 C CA . VAL A 1 295 ? -52.979 -20.252 103.256 1.00 91.12 295 VAL A CA 1
ATOM 2353 C C . VAL A 1 295 ? -51.764 -19.322 103.318 1.00 91.12 295 VAL A C 1
ATOM 2355 O O . VAL A 1 295 ? -51.282 -19.000 104.407 1.00 91.12 295 VAL A O 1
ATOM 2358 N N . LEU A 1 296 ? -51.260 -18.849 102.175 1.00 91.38 296 LEU A N 1
ATOM 2359 C CA . LEU A 1 296 ? -50.118 -17.934 102.121 1.00 91.38 296 LEU A CA 1
ATOM 2360 C C . LEU A 1 296 ? -50.457 -16.560 102.723 1.00 91.38 296 LEU A C 1
ATOM 2362 O O . LEU A 1 296 ? -49.669 -16.022 103.508 1.00 91.38 296 LEU A O 1
ATOM 2366 N N . CYS A 1 297 ? -51.645 -16.027 102.426 1.00 88.06 297 CYS A N 1
ATOM 2367 C CA . CYS A 1 297 ? -52.193 -14.812 103.029 1.00 88.06 297 CYS A CA 1
ATOM 2368 C C . CYS A 1 297 ? -52.360 -14.959 104.543 1.00 88.06 297 CYS A C 1
ATOM 2370 O O . CYS A 1 297 ? -51.871 -14.110 105.288 1.00 88.06 297 CYS A O 1
ATOM 2372 N N . ALA A 1 298 ? -52.961 -16.058 105.007 1.00 86.69 298 ALA A N 1
ATOM 2373 C CA . ALA A 1 298 ? -53.128 -16.348 106.429 1.00 86.69 298 ALA A CA 1
ATOM 2374 C C . ALA A 1 298 ? -51.775 -16.427 107.155 1.00 86.69 298 ALA A C 1
ATOM 2376 O O . ALA A 1 298 ? -51.584 -15.788 108.190 1.00 86.69 298 ALA A O 1
ATOM 2377 N N . ASN A 1 299 ? -50.793 -17.132 106.584 1.00 87.06 299 ASN A N 1
ATOM 2378 C CA . ASN A 1 299 ? -49.445 -17.229 107.147 1.00 87.06 299 ASN A CA 1
ATOM 2379 C C . ASN A 1 299 ? -48.735 -15.867 107.204 1.00 87.06 299 ASN A C 1
ATOM 2381 O O . ASN A 1 299 ? -48.097 -15.539 108.210 1.00 87.06 299 ASN A O 1
ATOM 2385 N N . LYS A 1 300 ? -48.854 -15.047 106.152 1.00 88.38 300 LYS A N 1
ATOM 2386 C CA . LYS A 1 300 ? -48.236 -13.715 106.100 1.00 88.38 300 LYS A CA 1
ATOM 2387 C C . LYS A 1 300 ? -48.920 -12.728 107.049 1.00 88.38 300 LYS A C 1
ATOM 2389 O O . LYS A 1 300 ? -48.221 -12.006 107.758 1.00 88.38 300 LYS A O 1
ATOM 2394 N N . ALA A 1 301 ? -50.252 -12.736 107.125 1.00 85.38 301 ALA A N 1
ATOM 2395 C CA . ALA A 1 301 ? -51.030 -11.952 108.083 1.00 85.38 301 ALA A CA 1
ATOM 2396 C C . ALA A 1 301 ? -50.704 -12.355 109.526 1.00 85.38 301 ALA A C 1
ATOM 2398 O O . ALA A 1 301 ? -50.460 -11.487 110.360 1.00 85.38 301 ALA A O 1
ATOM 2399 N N . LEU A 1 302 ? -50.584 -13.656 109.809 1.00 83.25 302 LEU A N 1
ATOM 2400 C CA . LEU A 1 302 ? -50.126 -14.159 111.104 1.00 83.25 302 LEU A CA 1
ATOM 2401 C C . LEU A 1 302 ? -48.709 -13.673 111.430 1.00 83.25 302 LEU A C 1
ATOM 2403 O O . LEU A 1 302 ? -48.438 -13.312 112.574 1.00 83.25 302 LEU A O 1
ATOM 2407 N N . GLY A 1 303 ? -47.811 -13.641 110.442 1.00 83.31 303 GLY A N 1
ATOM 2408 C CA . GLY A 1 303 ? -46.480 -13.051 110.566 1.00 83.31 303 GLY A CA 1
ATOM 2409 C C . GLY A 1 303 ? -46.539 -11.568 110.941 1.00 83.31 303 GLY A C 1
ATOM 2410 O O . GLY A 1 303 ? -46.022 -11.189 111.992 1.00 83.31 303 GLY A O 1
ATOM 2411 N N . TYR A 1 304 ? -47.208 -10.735 110.136 1.00 77.25 304 TYR A N 1
ATOM 2412 C CA . TYR A 1 304 ? -47.384 -9.303 110.418 1.00 77.25 304 TYR A CA 1
ATOM 2413 C C . TYR A 1 304 ? -48.041 -9.052 111.769 1.00 77.25 304 TYR A C 1
ATOM 2415 O O . TYR A 1 304 ? -47.561 -8.213 112.526 1.00 77.25 304 TYR A O 1
ATOM 2423 N N . PHE A 1 305 ? -49.096 -9.794 112.098 1.00 81.25 305 PHE A N 1
ATOM 2424 C CA . PHE A 1 305 ? -49.765 -9.691 113.381 1.00 81.25 305 PHE A CA 1
ATOM 2425 C C . PHE A 1 305 ? -48.801 -10.045 114.510 1.00 81.25 305 PHE A C 1
ATOM 2427 O O . PHE A 1 305 ? -48.629 -9.249 115.418 1.00 81.25 305 PHE A O 1
ATOM 2434 N N . LYS A 1 306 ? -48.088 -11.176 114.444 1.00 78.75 306 LYS A N 1
ATOM 2435 C CA . LYS A 1 306 ? -47.127 -11.565 115.488 1.00 78.75 306 LYS A CA 1
ATOM 2436 C C . LYS A 1 306 ? -45.999 -10.549 115.656 1.00 78.75 306 LYS A C 1
ATOM 2438 O O . LYS A 1 306 ? -45.721 -10.149 116.786 1.00 78.75 306 LYS A O 1
ATOM 2443 N N . PHE A 1 307 ? -45.346 -10.131 114.572 1.00 80.31 307 PHE A N 1
ATOM 2444 C CA . PHE A 1 307 ? -44.211 -9.203 114.636 1.00 80.31 307 PHE A CA 1
ATOM 2445 C C . PHE A 1 307 ? -44.649 -7.768 114.962 1.00 80.31 307 PHE A C 1
ATOM 2447 O O . PHE A 1 307 ? -44.041 -7.129 115.819 1.00 80.31 307 PHE A O 1
ATOM 2454 N N . GLY A 1 308 ? -45.732 -7.281 114.355 1.00 77.25 308 GLY A N 1
ATOM 2455 C CA . GLY A 1 308 ? -46.311 -5.964 114.625 1.00 77.25 308 GLY A CA 1
ATOM 2456 C C . GLY A 1 308 ? -46.890 -5.855 116.036 1.00 77.25 308 GLY A C 1
ATOM 2457 O O . GLY A 1 308 ? -46.592 -4.898 116.747 1.00 77.25 308 GLY A O 1
ATOM 2458 N N . PHE A 1 309 ? -47.625 -6.873 116.498 1.00 76.44 309 PHE A N 1
ATOM 2459 C CA . PHE A 1 309 ? -48.107 -6.961 117.878 1.00 76.44 309 PHE A CA 1
ATOM 2460 C C . PHE A 1 309 ? -46.947 -7.004 118.870 1.00 76.44 309 PHE A C 1
ATOM 2462 O O . PHE A 1 309 ? -46.979 -6.307 119.880 1.00 76.44 309 PHE A O 1
ATOM 2469 N N . SER A 1 310 ? -45.890 -7.766 118.574 1.00 74.25 310 SER A N 1
ATOM 2470 C CA . SER A 1 310 ? -44.690 -7.793 119.419 1.00 74.25 310 SER A CA 1
ATOM 2471 C C . SER A 1 310 ? -44.006 -6.422 119.482 1.00 74.25 310 SER A C 1
ATOM 2473 O O . SER A 1 310 ? -43.596 -6.004 120.564 1.00 74.25 310 SER A O 1
ATOM 2475 N N . GLY A 1 311 ? -43.938 -5.691 118.363 1.00 80.69 311 GLY A N 1
ATOM 2476 C CA . GLY A 1 311 ? -43.449 -4.309 118.319 1.00 80.69 311 GLY A CA 1
ATOM 2477 C C . GLY A 1 311 ? -44.311 -3.336 119.135 1.00 80.69 311 GLY A C 1
ATOM 2478 O O . GLY A 1 311 ? -43.783 -2.557 119.926 1.00 80.69 311 GLY A O 1
ATOM 2479 N N . CYS A 1 312 ? -45.638 -3.422 119.018 1.00 74.44 312 CYS A N 1
ATOM 2480 C CA . CYS A 1 312 ? -46.579 -2.588 119.772 1.00 74.44 312 CYS A CA 1
ATOM 2481 C C . CYS A 1 312 ? -46.538 -2.899 121.283 1.00 74.44 312 CYS A C 1
ATOM 2483 O O . CYS A 1 312 ? -46.446 -2.002 122.119 1.00 74.44 312 CYS A O 1
ATOM 2485 N N . LEU A 1 313 ? -46.490 -4.182 121.654 1.00 75.06 313 LEU A N 1
ATOM 2486 C CA . LEU A 1 313 ? -46.324 -4.634 123.037 1.00 75.06 313 LEU A CA 1
ATOM 2487 C C . LEU A 1 313 ? -44.995 -4.150 123.641 1.00 75.06 313 LEU A C 1
ATOM 2489 O O . LEU A 1 313 ? -44.949 -3.790 124.819 1.00 75.06 313 LEU A O 1
ATOM 2493 N N . ALA A 1 314 ? -43.915 -4.131 122.853 1.00 78.94 314 ALA A N 1
ATOM 2494 C CA . ALA A 1 314 ? -42.630 -3.588 123.283 1.00 78.94 314 ALA A CA 1
ATOM 2495 C C . ALA A 1 314 ? -42.718 -2.081 123.586 1.00 78.94 314 ALA A C 1
ATOM 2497 O O . ALA A 1 314 ? -42.181 -1.646 124.603 1.00 78.94 314 ALA A O 1
ATOM 2498 N N . GLN A 1 315 ? -43.453 -1.305 122.781 1.00 81.12 315 GLN A N 1
ATOM 2499 C CA . GLN A 1 315 ? -43.710 0.117 123.055 1.00 81.12 315 GLN A CA 1
ATOM 2500 C C . GLN A 1 315 ? -44.518 0.331 124.341 1.00 81.12 315 GLN A C 1
ATOM 2502 O O . GLN A 1 315 ? -44.141 1.161 125.165 1.00 81.12 315 GLN A O 1
ATOM 2507 N N . PHE A 1 316 ? -45.585 -0.442 124.571 1.00 76.38 316 PHE A N 1
ATOM 2508 C CA . PHE A 1 316 ? -46.345 -0.360 125.825 1.00 76.38 316 PHE A CA 1
ATOM 2509 C C . PHE A 1 316 ? -45.467 -0.652 127.046 1.00 76.38 316 PHE A C 1
ATOM 2511 O O . PHE A 1 316 ? -45.522 0.079 128.034 1.00 76.38 316 PHE A O 1
ATOM 2518 N N . ARG A 1 317 ? -44.614 -1.683 126.974 1.00 76.50 317 ARG A N 1
ATOM 2519 C CA . ARG A 1 317 ? -43.663 -2.006 128.050 1.00 76.50 317 ARG A CA 1
ATOM 2520 C C . ARG A 1 317 ? -42.631 -0.898 128.268 1.00 76.50 317 ARG A C 1
ATOM 2522 O O . ARG A 1 317 ? -42.314 -0.605 129.416 1.00 76.50 317 ARG A O 1
ATOM 2529 N N . ALA A 1 318 ? -42.141 -0.265 127.201 1.00 79.62 318 ALA A N 1
ATOM 2530 C CA . ALA A 1 318 ? -41.242 0.886 127.298 1.00 79.62 318 ALA A CA 1
ATOM 2531 C C . ALA A 1 318 ? -41.909 2.102 127.974 1.00 79.62 318 ALA A C 1
ATOM 2533 O O . ALA A 1 318 ? -41.242 2.838 128.693 1.00 79.62 318 ALA A O 1
ATOM 2534 N N . ASN A 1 319 ? -43.228 2.261 127.819 1.00 79.88 319 ASN A N 1
ATOM 2535 C CA . ASN A 1 319 ? -44.034 3.311 128.456 1.00 79.88 319 ASN A CA 1
ATOM 2536 C C . ASN A 1 319 ? -44.578 2.926 129.852 1.00 79.88 319 ASN A C 1
ATOM 2538 O O . ASN A 1 319 ? -45.482 3.583 130.361 1.00 79.88 319 ASN A O 1
ATOM 2542 N N . GLY A 1 320 ? -44.048 1.868 130.480 1.00 74.75 320 GLY A N 1
ATOM 2543 C CA . GLY A 1 320 ? -44.367 1.495 131.865 1.00 74.75 320 GLY A CA 1
ATOM 2544 C C . GLY A 1 320 ? -45.520 0.501 132.045 1.00 74.75 320 GLY A C 1
ATOM 2545 O O . GLY A 1 320 ? -45.924 0.242 133.175 1.00 74.75 320 GLY A O 1
ATOM 2546 N N . TYR A 1 321 ? -46.049 -0.097 130.972 1.00 71.75 321 TYR A N 1
ATOM 2547 C CA . TYR A 1 321 ? -47.102 -1.111 131.088 1.00 71.75 321 TYR A CA 1
ATOM 2548 C C . TYR A 1 321 ? -46.572 -2.451 131.638 1.00 71.75 321 TYR A C 1
ATOM 2550 O O . TYR A 1 321 ? -45.668 -3.068 131.064 1.00 71.75 321 TYR A O 1
ATOM 2558 N N . SER A 1 322 ? -47.201 -2.950 132.709 1.00 71.06 322 SER A N 1
ATOM 2559 C CA . SER A 1 322 ? -46.876 -4.209 133.395 1.00 71.06 322 SER A CA 1
ATOM 2560 C C . SER A 1 322 ? -48.098 -5.143 133.437 1.00 71.06 322 SER A C 1
ATOM 2562 O O . SER A 1 322 ? -49.177 -4.788 133.914 1.00 71.06 322 SER A O 1
ATOM 2564 N N . LYS A 1 323 ? -47.937 -6.386 132.949 1.00 63.97 323 LYS A N 1
ATOM 2565 C CA . LYS A 1 323 ? -49.033 -7.381 132.867 1.00 63.97 323 LYS A CA 1
ATOM 2566 C C . LYS A 1 323 ? -49.544 -7.833 134.250 1.00 63.97 323 LYS A C 1
ATOM 2568 O O . LYS A 1 323 ? -50.634 -8.389 134.329 1.00 63.97 323 LYS A O 1
ATOM 2573 N N . LYS A 1 324 ? -48.762 -7.626 135.321 1.00 67.31 324 LYS A N 1
ATOM 2574 C CA . LYS A 1 324 ? -49.128 -7.982 136.707 1.00 67.31 324 LYS A CA 1
ATOM 2575 C C . LYS A 1 324 ? -50.075 -6.968 137.350 1.00 67.31 324 LYS A C 1
ATOM 2577 O O . LYS A 1 324 ? -50.884 -7.370 138.175 1.00 67.31 324 LYS A O 1
ATOM 2582 N N . GLU A 1 325 ? -49.966 -5.693 136.985 1.00 64.12 325 GLU A N 1
ATOM 2583 C CA . GLU A 1 325 ? -50.739 -4.609 137.611 1.00 64.12 325 GLU A CA 1
ATOM 2584 C C . GLU A 1 325 ? -52.015 -4.282 136.829 1.00 64.12 325 GLU A C 1
ATOM 2586 O O . GLU A 1 325 ? -53.051 -4.012 137.432 1.00 64.12 325 GLU A O 1
ATOM 2591 N N . HIS A 1 326 ? -51.979 -4.378 135.495 1.00 60.75 326 HIS A N 1
ATOM 2592 C CA . HIS A 1 326 ? -53.127 -4.087 134.633 1.00 60.75 326 HIS A CA 1
ATOM 2593 C C . HIS A 1 326 ? -53.363 -5.224 133.629 1.00 60.75 326 HIS A C 1
ATOM 2595 O O . HIS A 1 326 ? -52.831 -5.186 132.515 1.00 60.75 326 HIS A O 1
ATOM 2601 N N . PRO A 1 327 ? -54.135 -6.265 133.987 1.00 67.44 327 PRO A N 1
ATOM 2602 C CA . PRO A 1 327 ? -54.371 -7.397 133.099 1.00 67.44 327 PRO A CA 1
ATOM 2603 C C . PRO A 1 327 ? -55.227 -6.980 131.892 1.00 67.44 327 PRO A C 1
ATOM 2605 O O . PRO A 1 327 ? -56.422 -6.741 132.017 1.00 67.44 327 PRO A O 1
ATOM 2608 N N . ALA A 1 328 ? -54.620 -6.931 130.704 1.00 62.84 328 ALA A N 1
ATOM 2609 C CA . ALA A 1 328 ? -55.321 -6.730 129.439 1.00 62.84 328 ALA A CA 1
ATOM 2610 C C . ALA A 1 328 ? -55.473 -8.079 128.722 1.00 62.84 328 ALA A C 1
ATOM 2612 O O . ALA A 1 328 ? -54.505 -8.628 128.189 1.00 62.84 328 ALA A O 1
ATOM 2613 N N . SER A 1 329 ? -56.684 -8.642 128.740 1.00 64.12 329 SER A N 1
ATOM 2614 C CA . SER A 1 329 ? -56.987 -9.963 128.165 1.00 64.12 329 SER A CA 1
ATOM 2615 C C . SER A 1 329 ? -56.722 -10.035 126.659 1.00 64.12 329 SER A C 1
ATOM 2617 O O . SER A 1 329 ? -56.257 -11.065 126.177 1.00 64.12 329 SER A O 1
ATOM 2619 N N . PHE A 1 330 ? -56.921 -8.931 125.936 1.00 61.25 330 PHE A N 1
ATOM 2620 C CA . PHE A 1 330 ? -56.652 -8.830 124.499 1.00 61.25 330 PHE A CA 1
ATOM 2621 C C . PHE A 1 330 ? -55.156 -8.909 124.140 1.00 61.25 330 PHE A C 1
ATOM 2623 O O . PHE A 1 330 ? -54.822 -9.161 122.986 1.00 61.25 330 PHE A O 1
ATOM 2630 N N . LEU A 1 331 ? -54.239 -8.733 125.109 1.00 66.00 331 LEU A N 1
ATOM 2631 C CA . LEU A 1 331 ? -52.799 -8.877 124.865 1.00 66.00 331 LEU A CA 1
ATOM 2632 C C . LEU A 1 331 ? -52.324 -10.342 124.851 1.00 66.00 331 LEU A C 1
ATOM 2634 O O . LEU A 1 331 ? -51.158 -10.621 124.560 1.00 66.00 331 LEU A O 1
ATOM 2638 N N . ASP A 1 332 ? -53.196 -11.288 125.202 1.00 68.69 332 ASP A N 1
ATOM 2639 C CA . ASP A 1 332 ? -52.960 -12.714 125.004 1.00 68.69 332 ASP A CA 1
ATOM 2640 C C . ASP A 1 332 ? -53.551 -13.144 123.661 1.00 68.69 332 ASP A C 1
ATOM 2642 O O . ASP A 1 332 ? -54.687 -13.605 123.568 1.00 68.69 332 ASP A O 1
ATOM 2646 N N . VAL A 1 333 ? -52.747 -12.973 122.613 1.00 63.53 333 VAL A N 1
ATOM 2647 C CA . VAL A 1 333 ? -53.094 -13.267 121.215 1.00 63.53 333 VAL A CA 1
ATOM 2648 C C . VAL A 1 333 ? -53.752 -14.637 121.040 1.00 63.53 333 VAL A C 1
ATOM 2650 O O . VAL A 1 333 ? -54.720 -14.763 120.295 1.00 63.53 333 VAL A O 1
ATOM 2653 N N . LYS A 1 334 ? -53.254 -15.669 121.735 1.00 65.75 334 LYS A N 1
ATOM 2654 C CA . LYS A 1 334 ? -53.787 -17.034 121.622 1.00 65.75 334 LYS A CA 1
ATOM 2655 C C . LYS A 1 334 ? -55.200 -17.129 122.201 1.00 65.75 334 LYS A C 1
ATOM 2657 O O . LYS A 1 334 ? -56.036 -17.836 121.651 1.00 65.75 334 LYS A O 1
ATOM 2662 N N . LYS A 1 335 ? -55.463 -16.406 123.293 1.00 69.50 335 LYS A N 1
ATOM 2663 C CA . LYS A 1 335 ? -56.770 -16.360 123.954 1.00 69.50 335 LYS A CA 1
ATOM 2664 C C . LYS A 1 335 ? -57.763 -15.471 123.199 1.00 69.50 335 LYS A C 1
ATOM 2666 O O . LYS A 1 335 ? -58.931 -15.821 123.132 1.00 69.50 335 LYS A O 1
ATOM 2671 N N . ALA A 1 336 ? -57.296 -14.372 122.604 1.00 66.94 336 ALA A N 1
ATOM 2672 C CA . ALA A 1 336 ? -58.113 -13.466 121.798 1.00 66.94 336 ALA A CA 1
ATOM 2673 C C . ALA A 1 336 ? -58.587 -14.108 120.480 1.00 66.94 336 ALA A C 1
ATOM 2675 O O . ALA A 1 336 ? -59.755 -13.977 120.136 1.00 66.94 336 ALA A O 1
ATOM 2676 N N . LEU A 1 337 ? -57.724 -14.864 119.786 1.00 64.88 337 LEU A N 1
ATOM 2677 C CA . LEU A 1 337 ? -58.111 -15.598 118.570 1.00 64.88 337 LEU A CA 1
ATOM 2678 C C . LEU A 1 337 ? -59.157 -16.689 118.844 1.00 64.88 337 LEU A C 1
ATOM 2680 O O . LEU A 1 337 ? -60.071 -16.865 118.050 1.00 64.88 337 LEU A O 1
ATOM 2684 N N . MET A 1 338 ? -59.064 -17.381 119.986 1.00 63.78 338 MET A N 1
ATOM 2685 C CA . MET A 1 338 ? -60.048 -18.391 120.407 1.00 63.78 338 MET A CA 1
ATOM 2686 C C . MET A 1 338 ? -61.455 -17.820 120.667 1.00 63.78 338 MET A C 1
ATOM 2688 O O . MET A 1 338 ? -62.401 -18.592 120.728 1.00 63.78 338 MET A O 1
ATOM 2692 N N . TYR A 1 339 ? -61.588 -16.499 120.839 1.00 62.78 339 TYR A N 1
ATOM 2693 C CA . TYR A 1 339 ? -62.864 -15.801 121.038 1.00 62.78 339 TYR A CA 1
ATOM 2694 C C . TYR A 1 339 ? -63.436 -15.179 119.745 1.00 62.78 339 TYR A C 1
ATOM 2696 O O . TYR A 1 339 ? -64.520 -14.613 119.807 1.00 62.78 339 TYR A O 1
ATOM 2704 N N . MET A 1 340 ? -62.732 -15.252 118.602 1.00 55.56 340 MET A N 1
ATOM 2705 C CA . MET A 1 340 ? -63.159 -14.666 117.312 1.00 55.56 340 MET A CA 1
ATOM 2706 C C . MET A 1 340 ? -63.609 -15.700 116.256 1.00 55.56 340 MET A C 1
ATOM 2708 O O . MET A 1 340 ? -63.751 -15.341 115.093 1.00 55.56 340 MET A O 1
ATOM 2712 N N . GLY A 1 341 ? -63.785 -16.976 116.609 1.00 48.31 341 GLY A N 1
ATOM 2713 C CA . GLY A 1 341 ? -64.240 -18.007 115.663 1.00 48.31 341 GLY A CA 1
ATOM 2714 C C . GLY A 1 341 ? -65.767 -18.140 115.605 1.00 48.31 341 GLY A C 1
ATOM 2715 O O . GLY A 1 341 ? -66.381 -18.262 116.662 1.00 48.31 341 GLY A O 1
ATOM 2716 N N . ASP A 1 342 ? -66.289 -18.187 114.373 1.00 49.69 342 ASP A N 1
ATOM 2717 C CA . ASP A 1 342 ? -67.642 -18.561 113.905 1.00 49.69 342 ASP A CA 1
ATOM 2718 C C . ASP A 1 342 ? -68.739 -17.474 113.877 1.00 49.69 342 ASP A C 1
ATOM 2720 O O . ASP A 1 342 ? -69.682 -17.507 114.659 1.00 49.69 342 ASP A O 1
ATOM 2724 N N . GLU A 1 343 ? -68.672 -16.583 112.879 1.00 47.12 343 GLU A N 1
ATOM 2725 C CA . GLU A 1 343 ? -69.860 -16.077 112.161 1.00 47.12 343 GLU A CA 1
ATOM 2726 C C . GLU A 1 343 ? -69.541 -16.041 110.649 1.00 47.12 343 GLU A C 1
ATOM 2728 O O . GLU A 1 343 ? -69.060 -15.043 110.116 1.00 47.12 343 GLU A O 1
ATOM 2733 N N . GLU A 1 344 ? -69.737 -17.173 109.964 1.00 42.72 344 GLU A N 1
ATOM 2734 C CA . GLU A 1 344 ? -69.978 -17.206 108.515 1.00 42.72 344 GLU A CA 1
ATOM 2735 C C . GLU A 1 344 ? -71.500 -17.135 108.309 1.00 42.72 344 GLU A C 1
ATOM 2737 O O . GLU A 1 344 ? -72.204 -18.103 108.598 1.00 42.72 344 GLU A O 1
ATOM 2742 N N . GLU A 1 345 ? -72.019 -16.000 107.829 1.00 40.28 345 GLU A N 1
ATOM 2743 C CA . GLU A 1 345 ? -73.340 -15.951 107.194 1.00 40.28 345 GLU A CA 1
ATOM 2744 C C . GLU A 1 345 ? -73.188 -16.290 105.710 1.00 40.28 345 GLU A C 1
ATOM 2746 O O . GLU A 1 345 ? -72.447 -15.645 104.964 1.00 40.28 345 GLU A O 1
ATOM 2751 N N . ALA A 1 346 ? -73.900 -17.338 105.306 1.00 42.03 346 ALA A N 1
ATOM 2752 C CA . ALA A 1 346 ? -74.217 -17.640 103.926 1.00 42.03 346 ALA A CA 1
ATOM 2753 C C . ALA A 1 346 ? -75.438 -16.805 103.515 1.00 42.03 346 ALA A C 1
ATOM 2755 O O . ALA A 1 346 ? -76.505 -16.964 104.105 1.00 42.03 346 ALA A O 1
ATOM 2756 N N . GLU A 1 347 ? -75.303 -15.975 102.482 1.00 40.66 347 GLU A N 1
ATOM 2757 C CA . GLU A 1 347 ? -76.442 -15.573 101.655 1.00 40.66 347 GLU A CA 1
ATOM 2758 C C . GLU A 1 347 ? -76.314 -16.276 100.301 1.00 40.66 347 GLU A C 1
ATOM 2760 O O . GLU A 1 347 ? -75.424 -16.005 99.493 1.00 40.66 347 GLU A O 1
ATOM 2765 N N . GLU A 1 348 ? -77.200 -17.251 100.117 1.00 37.72 348 GLU A N 1
ATOM 2766 C CA . GLU A 1 348 ? -77.621 -17.767 98.823 1.00 37.72 348 GLU A CA 1
ATOM 2767 C C . GLU A 1 348 ? -78.511 -16.702 98.159 1.00 37.72 348 GLU A C 1
ATOM 2769 O O . GLU A 1 348 ? -79.513 -16.295 98.742 1.00 37.72 348 GLU A O 1
ATOM 2774 N N . GLU A 1 349 ? -78.199 -16.291 96.929 1.00 36.59 349 GLU A N 1
ATOM 2775 C CA . GLU A 1 349 ? -79.222 -15.802 95.998 1.00 36.59 349 GLU A CA 1
ATOM 2776 C C . GLU A 1 349 ? -79.268 -16.732 94.780 1.00 36.59 349 GLU A C 1
ATOM 2778 O O . GLU A 1 349 ? -78.262 -16.992 94.112 1.00 36.59 349 GLU A O 1
ATOM 2783 N N . GLU A 1 350 ? -80.467 -17.266 94.543 1.00 36.69 350 GLU A N 1
ATOM 2784 C CA . GLU A 1 350 ? -80.850 -18.081 93.397 1.00 36.69 350 GLU A CA 1
ATOM 2785 C C . GLU A 1 350 ? -80.924 -17.254 92.097 1.00 36.69 350 GLU A C 1
ATOM 2787 O O . GLU A 1 350 ? -81.546 -16.201 92.032 1.00 36.69 350 GLU A O 1
ATOM 2792 N N . VAL A 1 351 ? -80.283 -17.796 91.060 1.00 35.94 351 VAL A N 1
ATOM 2793 C CA . VAL A 1 351 ? -80.763 -18.047 89.684 1.00 35.94 351 VAL A CA 1
ATOM 2794 C C . VAL A 1 351 ? -81.921 -17.193 89.119 1.00 35.94 351 VAL A C 1
ATOM 2796 O O . VAL A 1 351 ? -83.074 -17.377 89.492 1.00 35.94 351 VAL A O 1
ATOM 2799 N N . GLU A 1 352 ? -81.648 -16.492 88.009 1.00 35.78 352 GLU A N 1
ATOM 2800 C CA . GLU A 1 352 ? -82.539 -16.511 86.836 1.00 35.78 352 GLU A CA 1
ATOM 2801 C C . GLU A 1 352 ? -81.764 -16.952 85.582 1.00 35.78 352 GLU A C 1
ATOM 2803 O O . GLU A 1 352 ? -80.730 -16.389 85.212 1.00 35.78 352 GLU A O 1
ATOM 2808 N N . GLU A 1 353 ? -82.278 -18.011 84.954 1.00 35.50 353 GLU A N 1
ATOM 2809 C CA . GLU A 1 353 ? -81.970 -18.439 83.593 1.00 35.50 353 GLU A CA 1
ATOM 2810 C C . GLU A 1 353 ? -82.474 -17.390 82.590 1.00 35.50 353 GLU A C 1
ATOM 2812 O O . GLU A 1 353 ? -83.646 -17.023 82.621 1.00 35.50 353 GLU A O 1
ATOM 2817 N N . GLU A 1 354 ? -81.662 -17.032 81.593 1.00 35.66 354 GLU A N 1
ATOM 2818 C CA . GLU A 1 354 ? -82.205 -16.737 80.268 1.00 35.66 354 GLU A CA 1
ATOM 2819 C C . GLU A 1 354 ? -81.440 -17.497 79.185 1.00 35.66 354 GLU A C 1
ATOM 2821 O O . GLU A 1 354 ? -80.233 -17.738 79.234 1.00 35.66 354 GLU A O 1
ATOM 2826 N N . VAL A 1 355 ? -82.240 -17.948 78.230 1.00 39.69 355 VAL A N 1
ATOM 2827 C CA . VAL A 1 355 ? -82.016 -19.052 77.314 1.00 39.69 355 VAL A CA 1
ATOM 2828 C C . VAL A 1 355 ? -81.229 -18.605 76.081 1.00 39.69 355 VAL A C 1
ATOM 2830 O O . VAL A 1 355 ? -81.421 -17.527 75.528 1.00 39.69 355 VAL A O 1
ATOM 2833 N N . PHE A 1 356 ? -80.371 -19.510 75.616 1.00 36.09 356 PHE A N 1
ATOM 2834 C CA . PHE A 1 356 ? -79.693 -19.506 74.321 1.00 36.09 356 PHE A CA 1
ATOM 2835 C C . PHE A 1 356 ? -80.617 -19.145 73.137 1.00 36.09 356 PHE A C 1
ATOM 2837 O O . PHE A 1 356 ? -81.632 -19.802 72.915 1.00 36.09 356 PHE A O 1
ATOM 2844 N N . SER A 1 357 ? -80.165 -18.244 72.257 1.00 40.28 357 SER A N 1
ATOM 2845 C CA . SER A 1 357 ? -80.532 -18.280 70.834 1.00 40.28 357 SER A CA 1
ATOM 2846 C C . SER A 1 357 ? -79.282 -18.226 69.961 1.00 40.28 357 SER A C 1
ATOM 2848 O O . SER A 1 357 ? -78.701 -17.174 69.707 1.00 40.28 357 SER A O 1
ATOM 2850 N N . PHE A 1 358 ? -78.908 -19.405 69.474 1.00 37.09 358 PHE A N 1
ATOM 2851 C CA . PHE A 1 358 ? -78.049 -19.617 68.316 1.00 37.09 358 PHE A CA 1
ATOM 2852 C C . PHE A 1 358 ? -78.710 -19.004 67.069 1.00 37.09 358 PHE A C 1
ATOM 2854 O O . PHE A 1 358 ? -79.866 -19.299 66.778 1.00 37.09 358 PHE A O 1
ATOM 2861 N N . SER A 1 359 ? -77.965 -18.233 66.279 1.00 40.59 359 SER A N 1
ATOM 2862 C CA . SER A 1 359 ? -78.256 -18.065 64.851 1.00 40.59 359 SER A CA 1
ATOM 2863 C C . SER A 1 359 ? -76.966 -18.237 64.066 1.00 40.59 359 SER A C 1
ATOM 2865 O O . SER A 1 359 ? -76.211 -17.291 63.853 1.00 40.59 359 SER A O 1
ATOM 2867 N N . SER A 1 360 ? -76.742 -19.468 63.614 1.00 40.31 360 SER A N 1
ATOM 2868 C CA . SER A 1 360 ? -75.975 -19.725 62.404 1.00 40.31 360 SER A CA 1
ATOM 2869 C C . SER A 1 360 ? -76.712 -19.094 61.222 1.00 40.31 360 SER A C 1
ATOM 2871 O O . SER A 1 360 ? -77.843 -19.477 60.932 1.00 40.31 360 SER A O 1
ATOM 2873 N N . VAL A 1 361 ? -76.065 -18.160 60.527 1.00 47.50 361 VAL A N 1
ATOM 2874 C CA . VAL A 1 361 ? -76.318 -17.940 59.101 1.00 47.50 361 VAL A CA 1
ATOM 2875 C C . VAL A 1 361 ? -75.156 -18.601 58.381 1.00 47.50 361 VAL A C 1
ATOM 2877 O O . VAL A 1 361 ? -74.022 -18.126 58.435 1.00 47.50 361 VAL A O 1
ATOM 2880 N N . LEU A 1 362 ? -75.466 -19.763 57.822 1.00 44.78 362 LEU A N 1
ATOM 2881 C CA . LEU A 1 362 ? -74.749 -20.373 56.714 1.00 44.78 362 LEU A CA 1
ATOM 2882 C C . LEU A 1 362 ? -75.366 -19.815 55.429 1.00 44.78 362 LEU A C 1
ATOM 2884 O O . LEU A 1 362 ? -76.615 -19.680 55.419 1.00 44.78 362 LEU A O 1
#

Secondary structure (DSSP, 8-state):
---------------------------TTS--GGGGGS-----S--------TTHHHHHHHHTT--TTS---PPPTT-BTTBPPTT-----HHHHHTT--SSPPHHHHHHHHHHT--GGGB-HHHHHHHHHHHHHHHHTT----HHHHHHHEEEEEEETTEEEEEE-S-HHHHHHHHHHHHHHHHHHHHHHHHHHHHHHHHHHHHHHHHHHHHHHHHHHHHHHHHHHHHHHHHHHHHHHHHHHHHHHHHHHHHHHHHHHHHHHHHHHHHHHHHHHHHHHHHHHHHHHHTSHHHHHHHHHHHHHHHHHHHHHHHHHHHHTT--TTTS--GGG-HHHHHTTS----------------------

pLDDT: mean 73.85, std 21.36, range [25.72, 98.38]

Radius of gyration: 81.77 Å; chains: 1; bounding box: 130×64×221 Å

Foldseek 3Di:
DDDDDDDDDDDDDDDDDDDPPPPPPPVPQDDDPVVVPDDPDPDDPQPAPPDDPVCQVVLCVLQVNDPPDDDDGDDSPDDQFDDDPPDAHADSLLSVLVNHPPGPPLVVVLCVVSVTGPNQEDSPQNNVVVVVVVVCVVVVHDSDSVVVVVFWDWDDPDPRHIYIDGDPCVPVVVVVSVVVVVVVVVVVVVVVVVVVVVVVVVVVVVVVVVVVVVVVVVVVVVVVVVVVVVVVVVVVVVVVVVVVVVVVVVVVVVVVVVVVVVVVVVVVVVVVVVVVVVVVV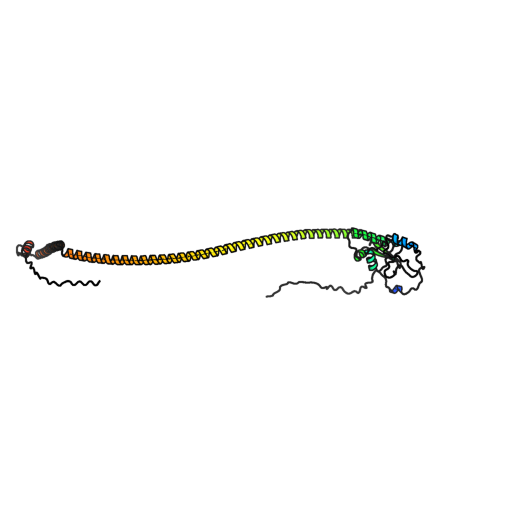VVVVVCCVDVVVVVVVVVVVVVCCVVVLVVVVVVCVVVPDDCVPDPDQVNPVVSVVVVPDDDDDDDDDDDDDDDDDDDDDD

Sequence (362 aa):
MSSSTESVVRSVANSIDRTHGSLEVKEPWLPDRAELGSSRAHWYEEKYSNLRSSDICFIKEKGGMFDKFEVVLPGPEERAHHPPWGFHTFYINQLEMSLQFPLPRFIAALCQHIKISPSQLAPNSYSFLLALGVLLHYYNLTFVPYVLMQLVQVKRLGPEKFHLSTLAWGGEVIKCLTRAQQEAGDLHRSFDDAAEHFTQLETRLAEVEAAWAEEARVAEMHLAALETRGLWLEAEKKALAVEKEALEAENAALRAELDENKARAEEEAERLRGESINAWDLGKEAFLKSSEFGVLCANKALGYFKFGFSGCLAQFRANGYSKKEHPASFLDVKKALMYMGDEEEAEEEEVEEEVFSFSSVL